Protein AF-A0A2D6K6H2-F1 (afdb_monomer)

Solvent-accessible surface area (backbone atoms only — not comparable to full-atom values): 12720 Å² total; per-residue (Å²): 98,48,77,58,46,75,44,99,92,14,29,32,25,36,18,79,89,65,81,74,57,56,71,61,49,50,53,50,48,44,52,53,60,64,59,24,41,44,36,43,28,34,45,65,61,30,45,21,69,22,64,64,61,50,44,61,74,67,29,55,41,63,46,80,83,36,70,69,49,44,53,49,52,53,49,44,51,56,40,35,75,74,56,41,74,72,32,51,61,57,46,48,54,54,43,46,71,70,26,48,79,37,75,64,14,50,54,55,48,55,59,56,58,31,72,73,48,43,62,71,38,37,34,53,37,46,69,56,41,49,57,73,42,58,89,26,51,32,32,37,56,27,63,43,52,54,75,56,40,43,42,53,19,60,74,58,70,37,78,39,52,48,42,59,42,88,57,43,22,62,52,38,40,53,52,45,72,75,40,80,85,60,58,31,35,31,38,37,22,61,50,80,60,45,45,36,28,54,50,41,39,45,76,68,77,36,48,70,48,32,40,33,36,28,96,63,93,63,89,54,60,87,89,36,48,28,32,29,30,43,39,29,51,29,52,41,50,54,58,72,79,105

Sequence (242 aa):
MNLLYELNGSWVAASNKIQGNPSDLVVDLVQRVKGVGPWLFDLDDNHARSPAKSIVRQAIGTDHLSPRYLSWAMRTLSELVRNGKAAESQAWEQYVDSFLQTERAKREIEFLVQPKVMNQALYTGVKDFCR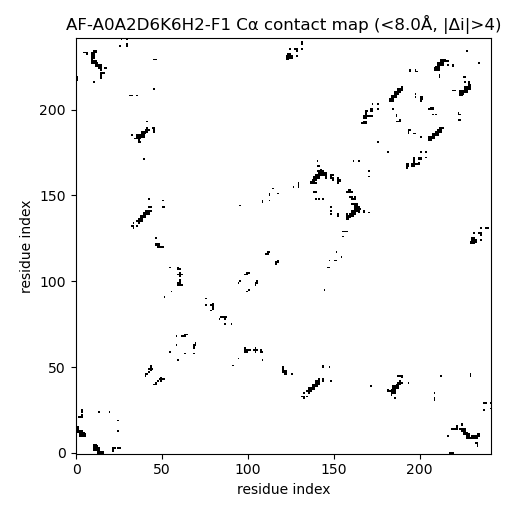EVRSSTKFYITRNIAQVANAYATYLGLDGAVAEVNDKGRQAELMVLGHPFVEHFGVSGDSDEDVAMVEEIQVMDQNVISLYSMAKPGDIHPTFDYGVSKDLTALVELLRNN

Structure (mmCIF, N/CA/C/O backbone):
data_AF-A0A2D6K6H2-F1
#
_entry.id   AF-A0A2D6K6H2-F1
#
loop_
_atom_site.group_PDB
_atom_site.id
_atom_site.type_symbol
_atom_site.label_atom_id
_atom_site.label_alt_id
_atom_site.label_comp_id
_atom_site.label_asym_id
_atom_site.label_entity_id
_atom_site.label_seq_id
_atom_site.pdbx_PDB_ins_code
_atom_site.Cartn_x
_atom_site.Cartn_y
_atom_site.Cartn_z
_atom_site.occupancy
_atom_site.B_iso_or_equiv
_atom_site.auth_seq_id
_atom_site.auth_comp_id
_atom_site.auth_asym_id
_atom_site.auth_atom_id
_atom_site.pdbx_PDB_model_num
ATOM 1 N N . MET A 1 1 ? 22.203 0.581 -6.005 1.00 81.56 1 MET A N 1
ATOM 2 C CA . MET A 1 1 ? 21.061 0.896 -6.886 1.00 81.56 1 MET A CA 1
ATOM 3 C C . MET A 1 1 ? 21.549 1.791 -8.009 1.00 81.56 1 MET A C 1
ATOM 5 O O . MET A 1 1 ? 22.520 2.514 -7.796 1.00 81.56 1 MET A O 1
ATOM 9 N N . ASN A 1 2 ? 20.858 1.800 -9.144 1.00 85.75 2 ASN A N 1
ATOM 10 C CA . ASN A 1 2 ? 21.088 2.766 -10.217 1.00 85.75 2 ASN A CA 1
ATOM 11 C C . ASN A 1 2 ? 19.950 3.791 -10.196 1.00 85.75 2 ASN A C 1
ATOM 13 O O . ASN A 1 2 ? 18.816 3.441 -10.513 1.00 85.75 2 ASN A O 1
ATOM 17 N N . LEU A 1 3 ? 20.229 5.033 -9.784 1.00 90.06 3 LEU A N 1
ATOM 18 C CA . LEU A 1 3 ? 19.237 6.111 -9.826 1.00 90.06 3 LEU A CA 1
ATOM 19 C C . LEU A 1 3 ? 18.870 6.389 -11.290 1.00 90.06 3 LEU A C 1
ATOM 21 O O . LEU A 1 3 ? 19.751 6.684 -12.096 1.00 90.06 3 LEU A O 1
ATOM 25 N N . LEU A 1 4 ? 17.588 6.260 -11.626 1.00 89.00 4 LEU A N 1
ATOM 26 C CA . LEU A 1 4 ? 17.091 6.410 -12.995 1.00 89.00 4 LEU A CA 1
ATOM 27 C C . LEU A 1 4 ? 16.588 7.827 -13.253 1.00 89.00 4 LEU A C 1
ATOM 29 O O . LEU A 1 4 ? 16.820 8.386 -14.322 1.00 89.00 4 LEU A O 1
ATOM 33 N N . TYR A 1 5 ? 15.887 8.400 -12.276 1.00 93.69 5 TYR A N 1
ATOM 34 C CA . TYR A 1 5 ? 15.259 9.706 -12.407 1.00 93.69 5 TYR A CA 1
ATOM 35 C C . TYR A 1 5 ? 15.050 10.350 -11.035 1.00 93.69 5 TYR A C 1
ATOM 37 O O . TYR A 1 5 ? 14.767 9.655 -10.057 1.00 93.69 5 TYR A O 1
ATOM 45 N N . GLU A 1 6 ? 15.164 11.675 -10.969 1.00 95.31 6 GLU A N 1
ATOM 46 C CA . GLU A 1 6 ? 14.893 12.475 -9.775 1.00 95.31 6 GLU A CA 1
ATOM 47 C C . GLU A 1 6 ? 14.228 13.796 -10.177 1.00 95.31 6 GLU A C 1
ATOM 49 O O . GLU A 1 6 ? 14.661 14.468 -11.114 1.00 95.31 6 GLU A O 1
ATOM 54 N N . LEU A 1 7 ? 13.172 14.171 -9.458 1.00 95.25 7 LEU A N 1
ATOM 55 C CA . LEU A 1 7 ? 12.407 15.391 -9.673 1.00 95.25 7 LEU A CA 1
ATOM 56 C C . LEU A 1 7 ? 11.898 15.925 -8.333 1.00 95.25 7 LEU A C 1
ATOM 58 O O . LEU A 1 7 ? 11.064 15.300 -7.683 1.00 95.25 7 LEU A O 1
ATOM 62 N N . ASN A 1 8 ? 12.369 17.107 -7.925 1.00 93.94 8 ASN A N 1
ATOM 63 C CA . ASN A 1 8 ? 11.913 17.806 -6.714 1.00 93.94 8 ASN A CA 1
ATOM 64 C C . ASN A 1 8 ? 11.938 16.941 -5.431 1.00 93.94 8 ASN A C 1
ATOM 66 O O . ASN A 1 8 ? 11.057 17.058 -4.582 1.00 93.94 8 ASN A O 1
ATOM 70 N N . GLY A 1 9 ? 12.939 16.065 -5.288 1.00 93.00 9 GLY A N 1
ATOM 71 C CA . GLY A 1 9 ? 13.080 15.149 -4.147 1.00 93.00 9 GLY A CA 1
ATOM 72 C C . GLY A 1 9 ? 12.273 13.846 -4.250 1.00 93.00 9 GLY A C 1
ATOM 73 O O . GLY A 1 9 ? 12.423 12.975 -3.392 1.00 93.00 9 GLY A O 1
ATOM 74 N N . SER A 1 10 ? 11.455 13.685 -5.293 1.00 97.56 10 SER A N 1
ATOM 75 C CA . SER A 1 10 ? 10.902 12.397 -5.720 1.00 97.56 10 SER A CA 1
ATOM 76 C C . SER A 1 10 ? 11.902 11.693 -6.641 1.00 97.56 10 SER A C 1
ATOM 78 O O . SER A 1 10 ? 12.605 12.358 -7.400 1.00 97.56 10 SER A O 1
ATOM 80 N N . TRP A 1 11 ? 11.998 10.367 -6.589 1.00 97.75 11 TRP A N 1
ATOM 81 C CA . TRP A 1 11 ? 12.996 9.604 -7.334 1.00 97.75 11 TRP A CA 1
ATOM 82 C C . TRP A 1 11 ? 12.533 8.188 -7.688 1.00 97.75 11 TRP A C 1
ATOM 84 O O . TRP A 1 11 ? 11.640 7.619 -7.056 1.00 97.75 11 TRP A O 1
ATOM 94 N N . VAL A 1 12 ? 13.190 7.617 -8.699 1.00 97.81 12 VAL A N 1
ATOM 95 C CA . VAL A 1 12 ? 13.052 6.222 -9.130 1.00 97.81 12 VAL A CA 1
ATOM 96 C C . VAL A 1 12 ? 14.442 5.630 -9.350 1.00 97.81 12 VAL A C 1
ATOM 98 O O . VAL A 1 12 ? 15.291 6.257 -9.985 1.00 97.81 12 VAL A O 1
ATOM 101 N N . ALA A 1 13 ? 14.688 4.425 -8.842 1.00 97.25 13 ALA A N 1
ATOM 102 C CA . ALA A 1 13 ? 15.958 3.721 -8.987 1.00 97.25 13 ALA A CA 1
ATOM 103 C C . ALA A 1 13 ? 15.740 2.243 -9.333 1.00 97.25 13 ALA A C 1
ATOM 105 O O . ALA A 1 13 ? 14.828 1.612 -8.811 1.00 97.25 13 ALA A O 1
ATOM 106 N N . ALA A 1 14 ? 16.605 1.672 -10.168 1.00 96.31 14 ALA A N 1
ATOM 107 C CA . ALA A 1 14 ? 16.658 0.233 -10.404 1.00 96.31 14 ALA A CA 1
ATOM 108 C C . ALA A 1 14 ? 17.488 -0.458 -9.314 1.00 96.31 14 ALA A C 1
ATOM 110 O O . ALA A 1 14 ? 18.525 0.061 -8.867 1.00 96.31 14 ALA A O 1
ATOM 111 N N . SER A 1 15 ? 17.055 -1.645 -8.893 1.00 95.06 15 SER A N 1
ATOM 112 C CA . SER A 1 15 ? 17.828 -2.490 -7.988 1.00 95.06 15 SER A CA 1
ATOM 113 C C . SER A 1 15 ? 19.060 -3.070 -8.688 1.00 95.06 15 SER A C 1
ATOM 115 O O . SER A 1 15 ? 19.173 -3.083 -9.912 1.00 95.06 15 SER A O 1
ATOM 117 N N . ASN A 1 16 ? 20.032 -3.541 -7.901 1.00 90.81 16 ASN A N 1
ATOM 118 C CA . ASN A 1 16 ? 21.324 -4.000 -8.431 1.00 90.81 16 ASN A CA 1
ATOM 119 C C . ASN A 1 16 ? 21.218 -5.268 -9.300 1.00 90.81 16 ASN A C 1
ATOM 121 O O . ASN A 1 16 ? 22.183 -5.607 -9.984 1.00 90.81 16 ASN A O 1
ATOM 125 N N . LYS A 1 17 ? 20.078 -5.974 -9.265 1.00 90.94 17 LYS A N 1
ATOM 126 C CA . LYS A 1 17 ? 19.836 -7.157 -10.103 1.00 90.94 17 LYS A CA 1
ATOM 127 C C . LYS A 1 17 ? 19.516 -6.789 -11.554 1.00 90.94 17 LYS A C 1
ATOM 129 O O . LYS A 1 17 ? 19.700 -7.620 -12.436 1.00 90.94 17 LYS A O 1
ATOM 134 N N . ILE A 1 18 ? 19.064 -5.557 -11.801 1.00 89.12 18 ILE A N 1
ATOM 135 C CA . ILE A 1 18 ? 18.745 -5.074 -13.141 1.00 89.12 18 ILE A CA 1
ATOM 136 C C . ILE A 1 18 ? 19.951 -4.298 -13.671 1.00 89.12 18 ILE A C 1
ATOM 138 O O . ILE A 1 18 ? 20.318 -3.238 -13.159 1.00 89.12 18 ILE A O 1
ATOM 142 N N . GLN A 1 19 ? 20.594 -4.861 -14.691 1.00 89.19 19 GLN A N 1
ATOM 143 C CA . GLN A 1 19 ? 21.751 -4.266 -15.350 1.00 89.19 19 GLN A CA 1
ATOM 144 C C . GLN A 1 19 ? 21.330 -3.631 -16.673 1.00 89.19 19 GLN A C 1
ATOM 146 O O . GLN A 1 19 ? 20.530 -4.191 -17.414 1.00 89.19 19 GLN A O 1
ATOM 151 N N . GLY A 1 20 ? 21.890 -2.468 -16.977 1.00 89.69 20 GLY A N 1
ATOM 152 C CA . GLY A 1 20 ? 21.591 -1.730 -18.197 1.00 89.69 20 GLY A CA 1
ATOM 153 C C . GLY A 1 20 ? 22.066 -0.291 -18.085 1.00 89.69 20 GLY A C 1
ATOM 154 O O . GLY A 1 20 ? 22.425 0.171 -16.998 1.00 89.69 20 GLY A O 1
ATOM 155 N N . ASN A 1 21 ? 22.087 0.425 -19.207 1.00 92.19 21 ASN A N 1
ATOM 156 C CA . ASN A 1 21 ? 22.265 1.871 -19.144 1.00 92.19 21 ASN A CA 1
ATOM 157 C C . ASN A 1 21 ? 20.958 2.529 -18.641 1.00 92.19 21 ASN A C 1
ATOM 159 O O . ASN A 1 21 ? 19.878 1.978 -18.856 1.00 92.19 21 ASN A O 1
ATOM 163 N N . PRO A 1 22 ? 21.018 3.695 -17.972 1.00 91.44 22 PRO A N 1
ATOM 164 C CA . PRO A 1 22 ? 19.831 4.306 -17.370 1.00 91.44 22 PRO A CA 1
ATOM 165 C C . PRO A 1 22 ? 18.679 4.579 -18.347 1.00 91.44 22 PRO A C 1
ATOM 167 O O . PRO A 1 22 ? 17.524 4.435 -17.964 1.00 91.44 22 PRO A O 1
ATOM 170 N N . SER A 1 23 ? 18.972 4.946 -19.598 1.00 91.19 23 SER A N 1
ATOM 171 C CA . SER A 1 23 ? 17.944 5.240 -20.603 1.00 91.19 23 SER A CA 1
ATOM 172 C C . SER A 1 23 ? 17.132 4.000 -20.972 1.00 91.19 23 SER A C 1
ATOM 174 O O . SER A 1 23 ? 15.905 4.059 -20.966 1.00 91.19 23 SER A O 1
ATOM 176 N N . ASP A 1 24 ? 17.797 2.870 -21.209 1.00 92.88 24 ASP A N 1
ATOM 177 C CA . ASP A 1 24 ? 17.129 1.602 -21.509 1.00 92.88 24 ASP A CA 1
ATOM 178 C C . ASP A 1 24 ? 16.309 1.116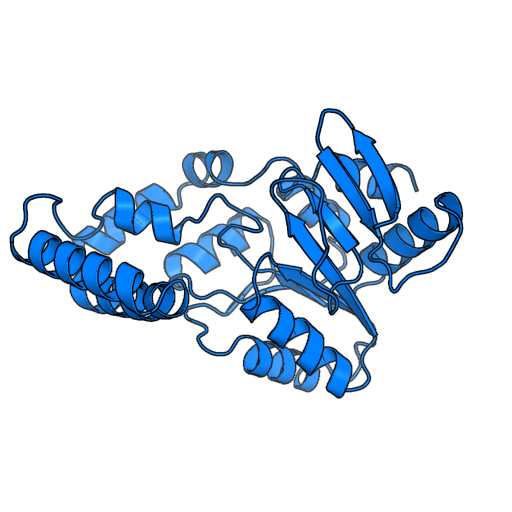 -20.308 1.00 92.88 24 ASP A C 1
ATOM 180 O O . ASP A 1 24 ? 15.192 0.634 -20.474 1.00 92.88 24 ASP A O 1
ATOM 184 N N . LEU A 1 25 ? 16.818 1.312 -19.087 1.00 94.00 25 LEU A N 1
ATOM 185 C CA . LEU A 1 25 ? 16.105 0.955 -17.857 1.00 94.00 25 LEU A CA 1
ATOM 186 C C . LEU A 1 25 ? 14.841 1.794 -17.634 1.00 94.00 25 LEU A C 1
ATOM 188 O O . LEU A 1 25 ? 13.863 1.283 -17.092 1.00 94.00 25 LEU A O 1
ATOM 192 N N . VAL A 1 26 ? 14.842 3.066 -18.043 1.00 95.62 26 VAL A N 1
ATOM 193 C CA . VAL A 1 26 ? 13.637 3.909 -18.014 1.00 95.62 26 VAL A CA 1
ATOM 194 C C . VAL A 1 26 ? 12.606 3.407 -19.022 1.00 95.62 26 VAL A C 1
ATOM 196 O O . VAL A 1 26 ? 11.430 3.299 -18.676 1.00 95.62 26 VAL A O 1
ATOM 199 N N . VAL A 1 27 ? 13.029 3.068 -20.244 1.00 95.12 27 VAL A N 1
ATOM 200 C CA . VAL A 1 27 ? 12.126 2.517 -21.268 1.00 95.12 27 VAL A CA 1
ATOM 201 C C . VAL A 1 27 ? 11.524 1.191 -20.801 1.00 95.12 27 VAL A C 1
ATOM 203 O O . VAL A 1 27 ? 10.306 1.027 -20.868 1.00 95.12 27 VAL A O 1
ATOM 206 N N . ASP A 1 28 ? 12.350 0.287 -20.269 1.00 94.38 28 ASP A N 1
ATOM 207 C CA . ASP A 1 28 ? 11.913 -0.995 -19.705 1.00 94.38 28 ASP A CA 1
ATOM 208 C C . ASP A 1 28 ? 10.905 -0.799 -18.564 1.00 94.38 28 ASP A C 1
ATOM 210 O O . ASP A 1 28 ? 9.808 -1.358 -18.603 1.00 94.38 28 ASP A O 1
ATOM 214 N N . LEU A 1 29 ? 11.217 0.073 -17.595 1.00 96.31 29 LEU A N 1
ATOM 215 C CA . LEU A 1 29 ? 10.314 0.411 -16.494 1.00 96.31 29 LEU A CA 1
ATOM 216 C C . LEU A 1 29 ? 8.945 0.866 -17.012 1.00 96.31 29 LEU A C 1
ATOM 218 O O . LEU A 1 29 ? 7.916 0.350 -16.576 1.00 96.31 29 LEU A O 1
ATOM 222 N N . VAL A 1 30 ? 8.917 1.838 -17.927 1.00 96.94 30 VAL A N 1
ATOM 223 C CA . VAL A 1 30 ? 7.662 2.407 -18.440 1.00 96.94 30 VAL A CA 1
ATOM 224 C C . VAL A 1 30 ? 6.848 1.348 -19.179 1.00 96.94 30 VAL A C 1
ATOM 226 O O . VAL A 1 30 ? 5.642 1.235 -18.944 1.00 96.94 30 VAL A O 1
ATOM 229 N N . GLN A 1 31 ? 7.492 0.554 -20.039 1.00 95.19 31 GLN A N 1
ATOM 230 C CA . GLN A 1 31 ? 6.828 -0.517 -20.781 1.00 95.19 31 GLN A CA 1
ATOM 231 C C . GLN A 1 31 ? 6.233 -1.559 -19.837 1.00 95.19 31 GLN A C 1
ATOM 233 O O . GLN A 1 31 ? 5.057 -1.901 -19.966 1.00 95.19 31 GLN A O 1
ATOM 238 N N . ARG A 1 32 ? 7.007 -2.015 -18.849 1.00 95.75 32 ARG A N 1
ATOM 239 C CA . ARG A 1 32 ? 6.560 -3.019 -17.883 1.00 95.75 32 ARG A CA 1
ATOM 240 C C . ARG A 1 32 ? 5.434 -2.496 -17.000 1.00 95.75 32 ARG A C 1
ATOM 242 O O . ARG A 1 32 ? 4.447 -3.201 -16.847 1.00 95.75 32 ARG A O 1
ATOM 249 N N . VAL A 1 33 ? 5.513 -1.259 -16.493 1.00 96.94 33 VAL A N 1
ATOM 250 C CA . VAL A 1 33 ? 4.440 -0.650 -15.678 1.00 96.94 33 VAL A CA 1
ATOM 251 C C . VAL A 1 33 ? 3.131 -0.534 -16.465 1.00 96.94 33 VAL A C 1
ATOM 253 O O . VAL A 1 33 ? 2.071 -0.865 -15.935 1.00 96.94 33 VAL A O 1
ATOM 256 N N . LYS A 1 34 ? 3.189 -0.084 -17.726 1.00 95.06 34 LYS A N 1
ATOM 257 C CA . LYS A 1 34 ? 2.002 0.055 -18.590 1.00 95.06 34 LYS A CA 1
ATOM 258 C C . LYS A 1 34 ? 1.456 -1.291 -19.078 1.00 95.06 34 LYS A C 1
ATOM 260 O O . LYS A 1 34 ? 0.265 -1.385 -19.363 1.00 95.06 34 LYS A O 1
ATOM 265 N N . GLY A 1 35 ? 2.316 -2.303 -19.185 1.00 94.56 35 GLY A N 1
ATOM 266 C CA . GLY A 1 35 ? 1.978 -3.657 -19.626 1.00 94.56 35 GLY A CA 1
ATOM 267 C C . GLY A 1 35 ? 1.395 -4.562 -18.538 1.00 94.56 35 GLY A C 1
ATOM 268 O O . GLY A 1 35 ? 0.989 -5.681 -18.845 1.00 94.56 35 GLY A O 1
ATOM 269 N N . VAL A 1 36 ? 1.332 -4.107 -17.283 1.00 96.31 36 VAL A N 1
ATOM 270 C CA . VAL A 1 36 ? 0.730 -4.877 -16.185 1.00 96.31 36 VAL A CA 1
ATOM 271 C C . VAL A 1 36 ? -0.764 -5.096 -16.419 1.00 96.31 36 VAL A C 1
ATOM 273 O O . VAL A 1 36 ? -1.515 -4.141 -16.629 1.00 96.31 36 VAL A O 1
ATOM 276 N N . GLY A 1 37 ? -1.218 -6.343 -16.275 1.00 94.56 37 GLY A N 1
ATOM 277 C CA . GLY A 1 37 ? -2.638 -6.665 -16.183 1.00 94.56 37 GLY A CA 1
ATOM 278 C C . GLY A 1 37 ? -3.186 -6.335 -14.784 1.00 94.56 37 GLY A C 1
ATOM 279 O O . GLY A 1 37 ? -3.899 -5.346 -14.654 1.00 94.56 37 GLY A O 1
ATOM 280 N N . PRO A 1 38 ? -2.873 -7.109 -13.730 1.00 96.88 38 PRO A N 1
ATOM 281 C CA . PRO A 1 38 ? -3.259 -6.809 -12.352 1.00 96.88 38 PRO A CA 1
ATOM 282 C C . PRO A 1 38 ? -2.147 -6.137 -11.540 1.00 96.88 38 PRO A C 1
ATOM 284 O O . PRO A 1 38 ? -1.018 -6.623 -11.496 1.00 96.88 38 PRO A O 1
ATOM 287 N N . TRP A 1 39 ? -2.493 -5.073 -10.818 1.00 98.25 39 TRP A N 1
ATOM 288 C CA . TRP A 1 39 ? -1.678 -4.474 -9.766 1.00 98.25 39 TRP A CA 1
ATOM 289 C C . TRP A 1 39 ? -2.180 -4.867 -8.376 1.00 98.25 39 TRP A C 1
ATOM 291 O O . TRP A 1 39 ? -3.363 -4.705 -8.065 1.00 98.25 39 TRP A O 1
ATOM 301 N N . LEU A 1 40 ? -1.254 -5.302 -7.525 1.00 98.44 40 LEU A N 1
ATOM 302 C CA . LEU A 1 40 ? -1.457 -5.563 -6.106 1.00 98.44 40 LEU A CA 1
ATOM 303 C C . LEU A 1 40 ? -0.717 -4.491 -5.301 1.00 98.44 40 LEU A C 1
ATOM 305 O O . LEU A 1 40 ? 0.507 -4.366 -5.371 1.00 98.44 40 LEU A O 1
ATOM 309 N N . PHE A 1 41 ? -1.473 -3.697 -4.555 1.00 98.69 41 PHE A N 1
ATOM 310 C CA . PHE A 1 41 ? -0.953 -2.596 -3.758 1.00 98.69 41 PHE A CA 1
ATOM 311 C C . PHE A 1 41 ? -1.063 -2.908 -2.274 1.00 98.69 41 PHE A C 1
ATOM 313 O O . PHE A 1 41 ? -2.109 -3.358 -1.806 1.00 98.69 41 PHE A O 1
ATOM 320 N N . ASP A 1 42 ? -0.038 -2.566 -1.505 1.00 98.19 42 ASP A N 1
ATOM 321 C CA . ASP A 1 42 ? -0.248 -2.254 -0.097 1.00 98.19 42 ASP A CA 1
ATOM 322 C C . ASP A 1 42 ? -0.805 -0.827 0.089 1.00 98.19 42 ASP A C 1
ATOM 324 O O . ASP A 1 42 ? -0.609 0.054 -0.755 1.00 98.19 42 ASP A O 1
ATOM 328 N N . LEU A 1 43 ? -1.516 -0.599 1.196 1.00 98.19 43 LEU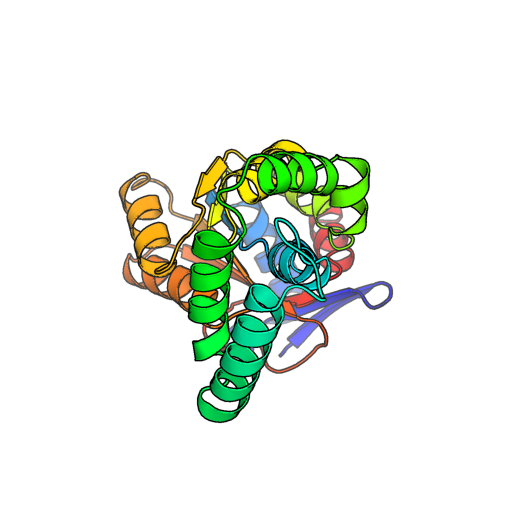 A N 1
ATOM 329 C CA . LEU A 1 43 ? -2.061 0.704 1.571 1.00 98.19 43 LEU A CA 1
ATOM 330 C C . LEU A 1 43 ? -1.177 1.466 2.572 1.00 98.19 43 LEU A C 1
ATOM 332 O O . LEU A 1 43 ? -0.931 2.663 2.384 1.00 98.19 43 LEU A O 1
ATOM 336 N N . ASP A 1 44 ? -0.794 0.817 3.669 1.00 97.06 44 ASP A N 1
ATOM 337 C CA . ASP A 1 44 ? -0.234 1.460 4.853 1.00 97.06 44 ASP A CA 1
ATOM 338 C C . ASP A 1 44 ? 1.262 1.692 4.672 1.00 97.06 44 ASP A C 1
ATOM 340 O O . ASP A 1 44 ? 2.023 0.764 4.505 1.00 97.06 44 ASP A O 1
ATOM 344 N N . ASP A 1 45 ? 1.698 2.948 4.741 1.00 96.12 45 ASP A N 1
ATOM 345 C CA . ASP A 1 45 ? 3.087 3.345 4.487 1.00 96.12 45 ASP A CA 1
ATOM 346 C C . ASP A 1 45 ? 3.547 3.176 3.018 1.00 96.12 45 ASP A C 1
ATOM 348 O O . ASP A 1 45 ? 4.555 3.786 2.651 1.00 96.12 45 ASP A O 1
ATOM 352 N N . ASN A 1 46 ? 2.740 2.564 2.143 1.00 97.75 46 ASN A N 1
ATOM 353 C CA . ASN A 1 46 ? 2.918 2.584 0.688 1.00 97.75 46 ASN A CA 1
ATOM 354 C C . ASN A 1 46 ? 2.134 3.706 -0.033 1.00 97.75 46 ASN A C 1
ATOM 356 O O . ASN A 1 46 ? 2.723 4.699 -0.459 1.00 97.75 46 ASN A O 1
ATOM 360 N N . HIS A 1 47 ? 0.804 3.588 -0.171 1.00 98.44 47 HIS A N 1
ATOM 361 C CA . HIS A 1 47 ? -0.045 4.598 -0.833 1.00 98.44 47 HIS A CA 1
ATOM 362 C C . HIS A 1 47 ? -0.465 5.742 0.102 1.00 98.44 47 HIS A C 1
ATOM 364 O O . HIS A 1 47 ? -0.698 6.872 -0.3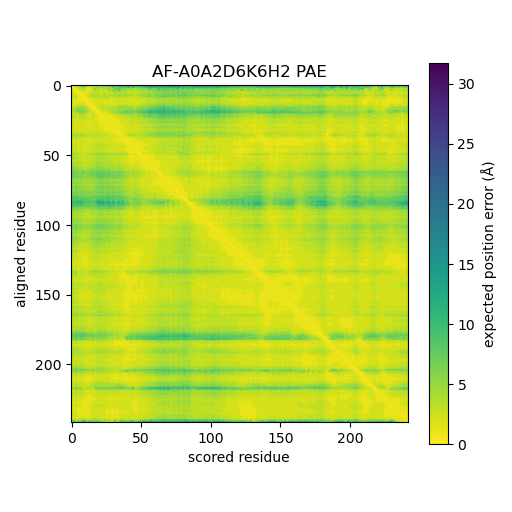40 1.00 98.44 47 HIS A O 1
ATOM 370 N N . ALA A 1 48 ? -0.562 5.476 1.403 1.00 98.19 48 ALA A N 1
ATOM 371 C CA . ALA A 1 48 ? -0.962 6.451 2.409 1.00 98.19 48 ALA A CA 1
ATOM 372 C C . ALA A 1 48 ? -0.029 6.420 3.623 1.00 98.19 48 ALA A C 1
ATOM 374 O O . ALA A 1 48 ? 0.590 5.407 3.926 1.00 98.19 48 ALA A O 1
ATOM 375 N N . ARG A 1 49 ? 0.035 7.530 4.367 1.00 96.88 49 ARG A N 1
ATOM 376 C CA . ARG A 1 49 ? 0.771 7.663 5.640 1.00 96.88 49 ARG A CA 1
ATOM 377 C C . ARG A 1 49 ? 0.087 6.868 6.761 1.00 96.88 49 ARG A C 1
ATOM 379 O O . ARG A 1 49 ? -0.527 7.459 7.647 1.00 96.88 49 ARG A O 1
ATOM 386 N N . SER A 1 50 ? 0.159 5.546 6.652 1.00 95.19 5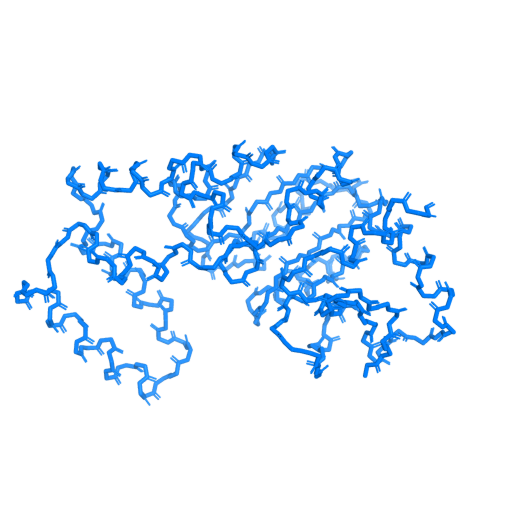0 SER A N 1
ATOM 387 C CA . SER A 1 50 ? -0.475 4.508 7.469 1.00 95.19 50 SER A CA 1
ATOM 388 C C . SER A 1 50 ? -1.791 4.910 8.165 1.00 95.19 50 SER A C 1
ATOM 390 O O . SER A 1 50 ? -1.796 5.348 9.328 1.00 95.19 50 SER A O 1
ATOM 392 N N . PRO A 1 51 ? -2.942 4.739 7.487 1.00 96.69 51 PRO A N 1
ATOM 393 C CA . PRO A 1 51 ? -4.252 4.890 8.111 1.00 96.69 51 PRO A CA 1
ATOM 394 C C . PRO A 1 51 ? -4.437 4.037 9.379 1.00 96.69 51 PRO A C 1
ATOM 396 O O . PRO A 1 51 ? -5.045 4.523 10.333 1.00 96.69 51 PRO A O 1
ATOM 399 N N . ALA A 1 52 ? -3.872 2.824 9.450 1.00 96.31 52 ALA A N 1
ATOM 400 C CA . ALA A 1 52 ? -3.960 1.972 10.643 1.00 96.31 52 ALA A CA 1
ATOM 401 C C . ALA A 1 52 ? -3.274 2.620 11.862 1.00 96.31 52 ALA A C 1
ATOM 403 O O . ALA A 1 52 ? -3.868 2.749 12.937 1.00 96.31 52 ALA A O 1
ATOM 404 N N . LYS A 1 53 ? -2.052 3.146 11.686 1.00 95.38 53 LYS A N 1
ATOM 405 C CA . LYS A 1 53 ? -1.338 3.882 12.746 1.00 95.38 53 LYS A CA 1
ATOM 406 C C . LYS A 1 53 ? -2.081 5.155 13.153 1.00 95.38 53 LYS A C 1
ATOM 408 O O . LYS A 1 53 ? -2.035 5.543 14.321 1.00 95.38 53 LYS A O 1
ATOM 413 N N . SER A 1 54 ? -2.779 5.802 12.218 1.00 96.31 54 SER A N 1
ATOM 414 C CA . SER A 1 54 ? -3.618 6.972 12.506 1.00 96.31 54 SER A CA 1
ATOM 415 C C . SER A 1 54 ? -4.809 6.632 13.410 1.00 96.31 54 SER A C 1
ATOM 417 O O . SER A 1 54 ? -5.069 7.367 14.363 1.00 96.31 54 SER A O 1
ATOM 419 N N . ILE A 1 55 ? -5.480 5.499 13.168 1.00 97.25 55 ILE A N 1
ATOM 420 C CA . ILE A 1 55 ? -6.586 4.990 13.998 1.00 97.25 55 ILE A CA 1
ATOM 421 C C . ILE A 1 55 ? -6.120 4.773 15.441 1.00 97.25 55 ILE A C 1
ATOM 423 O O . ILE A 1 55 ? -6.723 5.291 16.381 1.00 97.25 55 ILE A O 1
ATOM 427 N N . VAL A 1 56 ? -4.996 4.076 15.622 1.00 96.38 56 VAL A N 1
ATOM 428 C CA . VAL A 1 56 ? -4.425 3.844 16.955 1.00 96.38 56 VAL A CA 1
ATOM 429 C C . VAL A 1 56 ? -4.042 5.165 17.625 1.00 96.38 56 VAL A C 1
ATOM 431 O O . VAL A 1 56 ? -4.393 5.404 18.780 1.00 96.38 56 VAL A O 1
ATOM 434 N N . ARG A 1 57 ? -3.353 6.059 16.900 1.00 95.12 57 ARG A N 1
ATOM 435 C CA . ARG A 1 57 ? -2.879 7.346 17.434 1.00 95.12 57 ARG A CA 1
ATOM 436 C C . ARG A 1 57 ? -4.012 8.256 17.896 1.00 95.12 57 ARG A C 1
ATOM 438 O O . ARG A 1 57 ? -3.786 9.048 18.799 1.00 95.12 57 ARG A O 1
ATOM 445 N N . GLN A 1 58 ? -5.185 8.169 17.281 1.00 96.44 58 GLN A N 1
ATOM 446 C CA . GLN A 1 58 ? -6.360 8.958 17.656 1.00 96.44 58 GLN A CA 1
ATOM 447 C C . GLN A 1 58 ? -7.243 8.259 18.700 1.00 96.44 58 GLN A C 1
ATOM 449 O O . GLN A 1 58 ? -8.294 8.789 19.050 1.00 96.44 58 GLN A O 1
ATOM 454 N N . ALA A 1 59 ? -6.834 7.080 19.190 1.00 96.50 59 ALA A N 1
ATOM 455 C CA . ALA A 1 59 ? -7.603 6.258 20.121 1.00 96.50 59 ALA A CA 1
ATOM 456 C C . ALA A 1 59 ? -9.048 5.994 19.649 1.00 96.50 59 ALA A C 1
ATOM 458 O O . ALA A 1 59 ? -9.987 6.028 20.446 1.00 96.50 59 ALA A O 1
ATOM 459 N N . ILE A 1 60 ? -9.226 5.719 18.355 1.00 97.50 60 ILE A N 1
ATOM 460 C CA . ILE A 1 60 ? -10.542 5.435 17.777 1.00 97.50 60 ILE A CA 1
ATOM 461 C C . ILE A 1 60 ? -11.203 4.237 18.473 1.00 97.50 60 ILE A C 1
ATOM 463 O O . ILE A 1 60 ? -10.579 3.211 18.735 1.00 97.50 60 ILE A O 1
ATOM 467 N N . GLY A 1 61 ? -12.489 4.369 18.789 1.00 96.62 61 GLY A N 1
ATOM 468 C CA . GLY A 1 61 ? -13.268 3.379 19.528 1.00 96.62 61 GLY A CA 1
ATOM 469 C C . GLY A 1 61 ? -13.023 3.377 21.036 1.00 96.62 61 GLY A C 1
ATOM 470 O O . GLY A 1 61 ? -13.643 2.597 21.761 1.00 96.62 61 GLY A O 1
ATOM 471 N N . THR A 1 62 ? -12.143 4.245 21.537 1.00 96.81 62 THR A N 1
ATOM 472 C CA . THR A 1 62 ? -11.756 4.294 22.947 1.00 96.81 62 THR A CA 1
ATOM 473 C C . THR A 1 62 ? -11.379 5.718 23.380 1.00 96.81 62 THR A C 1
ATOM 475 O O . THR A 1 62 ? -11.853 6.704 22.818 1.00 96.81 62 THR A O 1
ATOM 478 N N . ASP A 1 63 ? -10.625 5.846 24.466 1.00 95.25 63 ASP A N 1
ATOM 479 C CA . ASP A 1 63 ? -10.051 7.099 24.947 1.00 95.25 63 ASP A CA 1
ATOM 480 C C . ASP A 1 63 ? -8.614 6.846 25.414 1.00 95.25 63 ASP A C 1
ATOM 482 O O . ASP A 1 63 ? -8.330 5.796 26.008 1.00 95.25 63 ASP A O 1
ATOM 486 N N . HIS A 1 64 ? -7.722 7.809 25.170 1.00 95.31 64 HIS A N 1
ATOM 487 C CA . HIS A 1 64 ? -6.317 7.746 25.573 1.00 95.31 64 HIS A CA 1
ATOM 488 C C . HIS A 1 64 ? -6.120 7.513 27.072 1.00 95.31 64 HIS A C 1
ATOM 490 O O . HIS A 1 64 ? -5.130 6.901 27.467 1.00 95.31 64 HIS A O 1
ATOM 496 N N . LEU A 1 65 ? -7.051 7.984 27.902 1.00 96.44 65 LEU A N 1
ATOM 497 C CA . LEU A 1 65 ? -7.008 7.859 29.355 1.00 96.44 65 LEU A CA 1
ATOM 498 C C . LEU A 1 65 ? -7.825 6.672 29.873 1.00 96.44 65 LEU A C 1
ATOM 500 O O . LEU A 1 65 ? -7.876 6.439 31.082 1.00 96.44 65 LEU A O 1
ATOM 504 N N . SER A 1 66 ? -8.464 5.897 28.991 1.00 96.94 66 SER A N 1
ATOM 505 C CA . SER A 1 66 ? -9.208 4.720 29.430 1.00 96.94 66 SER A CA 1
ATOM 506 C C . SER A 1 66 ? -8.246 3.664 30.004 1.00 96.94 66 SER A C 1
ATOM 508 O O . SER A 1 66 ? -7.229 3.347 29.377 1.00 96.94 66 SER A O 1
ATOM 510 N N . PRO A 1 67 ? -8.558 3.044 31.162 1.00 96.75 67 PRO A N 1
ATOM 511 C CA . PRO A 1 67 ? -7.690 2.025 31.758 1.00 96.75 67 PRO A CA 1
ATOM 512 C C . PRO A 1 67 ? -7.390 0.860 30.809 1.00 96.75 67 PRO A C 1
ATOM 514 O O . PRO A 1 67 ? -6.281 0.327 30.796 1.00 96.75 67 PRO A O 1
ATOM 517 N N . ARG A 1 68 ? -8.367 0.489 29.971 1.00 96.25 68 ARG A N 1
ATOM 518 C CA . ARG A 1 68 ? -8.222 -0.578 28.977 1.00 96.25 68 ARG A CA 1
ATOM 519 C C . ARG A 1 68 ? -7.241 -0.201 27.864 1.00 96.25 68 ARG A C 1
ATOM 521 O O . ARG A 1 68 ? -6.397 -1.025 27.525 1.00 96.25 68 ARG A O 1
ATOM 528 N N . TYR A 1 69 ? -7.322 1.017 27.321 1.00 96.94 69 TYR A N 1
ATOM 529 C CA . TYR A 1 69 ? -6.369 1.486 26.310 1.00 96.94 69 TYR A CA 1
ATOM 530 C C . TYR A 1 69 ? -4.966 1.634 26.895 1.00 96.94 69 TYR A C 1
ATOM 532 O O . TYR A 1 69 ? -4.013 1.173 26.282 1.00 96.94 69 TYR A O 1
ATOM 540 N N . LEU A 1 70 ? -4.831 2.199 28.099 1.00 97.06 70 LEU A N 1
ATOM 541 C CA . LEU A 1 70 ? -3.536 2.336 28.771 1.00 97.06 70 LEU A CA 1
ATOM 542 C C . LEU A 1 70 ? -2.884 0.973 29.036 1.00 97.06 70 LEU A C 1
ATOM 544 O O . LEU A 1 70 ? -1.697 0.793 28.771 1.00 97.06 70 LEU A O 1
ATOM 548 N N . SER A 1 71 ? -3.662 -0.005 29.509 1.00 96.94 71 SER A N 1
ATOM 549 C CA . SER A 1 71 ? -3.179 -1.374 29.711 1.00 96.94 71 SER A CA 1
ATOM 550 C C . SER A 1 71 ? -2.733 -2.021 28.397 1.00 96.94 71 SER A C 1
ATOM 552 O O . SER A 1 71 ? -1.647 -2.602 28.349 1.00 96.94 71 SER A O 1
ATOM 554 N N . TRP A 1 72 ? -3.525 -1.877 27.329 1.00 97.12 72 TRP A N 1
ATOM 555 C CA . TRP A 1 72 ? -3.153 -2.346 25.994 1.00 97.12 72 TRP A CA 1
ATOM 556 C C . TRP A 1 72 ? -1.874 -1.659 25.496 1.00 97.12 72 TRP A C 1
ATOM 558 O O . TRP A 1 72 ? -0.927 -2.345 25.135 1.00 97.12 72 TRP A O 1
ATOM 568 N N . ALA A 1 73 ? -1.790 -0.330 25.568 1.00 95.81 73 ALA A N 1
ATOM 569 C CA . ALA A 1 73 ? -0.650 0.444 25.084 1.00 95.81 73 ALA A CA 1
ATOM 570 C C . ALA A 1 73 ? 0.654 0.078 25.810 1.00 95.81 73 ALA A C 1
ATOM 572 O O . ALA A 1 73 ? 1.693 -0.069 25.170 1.00 95.81 73 ALA A O 1
ATOM 573 N N . MET A 1 74 ? 0.605 -0.127 27.131 1.00 95.56 74 MET A N 1
ATOM 574 C CA . MET A 1 74 ? 1.766 -0.572 27.909 1.00 95.56 74 MET A CA 1
ATOM 575 C C . MET A 1 74 ? 2.204 -1.994 27.541 1.00 95.56 74 MET A C 1
ATOM 577 O O . MET A 1 74 ? 3.405 -2.256 27.450 1.00 95.56 74 MET A O 1
ATOM 581 N N . ARG A 1 75 ? 1.253 -2.909 27.301 1.00 95.00 75 ARG A N 1
ATOM 582 C CA . ARG A 1 75 ? 1.559 -4.265 26.821 1.00 95.00 75 ARG A CA 1
ATOM 583 C C . ARG A 1 75 ? 2.198 -4.218 25.434 1.00 95.00 75 ARG A C 1
ATOM 585 O O . ARG A 1 75 ? 3.282 -4.767 25.268 1.00 95.00 75 ARG A O 1
ATOM 592 N N . THR A 1 76 ? 1.588 -3.496 24.496 1.00 94.19 76 THR A N 1
ATOM 593 C CA . THR A 1 76 ? 2.103 -3.301 23.135 1.00 94.19 76 THR A CA 1
ATOM 594 C C . THR A 1 76 ? 3.504 -2.700 23.153 1.00 94.19 76 THR A C 1
ATOM 596 O O . THR A 1 76 ? 4.390 -3.192 22.465 1.00 94.19 76 THR A O 1
ATOM 599 N N . LEU A 1 77 ? 3.759 -1.689 23.992 1.00 93.38 77 LEU A N 1
ATOM 600 C CA . LEU A 1 77 ? 5.097 -1.117 24.152 1.00 93.38 77 LEU A CA 1
ATOM 601 C C . LEU A 1 77 ? 6.109 -2.169 24.629 1.00 93.38 77 LEU A C 1
ATOM 603 O O . LEU A 1 77 ? 7.201 -2.270 24.075 1.00 93.38 77 LEU A O 1
ATOM 607 N N . SER A 1 78 ? 5.749 -2.972 25.635 1.00 94.00 78 SER A N 1
ATOM 608 C CA . SER A 1 78 ? 6.615 -4.051 26.118 1.00 94.00 78 SER A CA 1
ATOM 609 C C . SER A 1 78 ? 6.875 -5.118 25.051 1.00 94.00 78 SER A C 1
ATOM 611 O O . SER A 1 78 ? 7.971 -5.676 25.020 1.00 94.00 78 SER A O 1
ATOM 613 N N . GLU A 1 79 ? 5.887 -5.444 24.220 1.00 93.12 79 GLU A N 1
ATOM 614 C CA . GLU A 1 79 ? 6.014 -6.428 23.140 1.00 93.12 79 GLU A CA 1
ATOM 615 C C . GLU A 1 79 ? 6.867 -5.889 21.989 1.00 93.12 79 GLU A C 1
ATOM 617 O O . GLU A 1 79 ? 7.769 -6.590 21.538 1.00 93.12 79 GLU A O 1
ATOM 622 N N . LEU A 1 80 ? 6.682 -4.628 21.589 1.00 90.75 80 LEU A N 1
ATOM 623 C CA . LEU A 1 80 ? 7.500 -3.968 20.565 1.00 90.75 80 LEU A CA 1
ATOM 624 C C . LEU A 1 80 ? 8.977 -3.896 20.964 1.00 90.75 80 LEU A C 1
ATOM 626 O O . LEU A 1 80 ? 9.850 -4.143 20.137 1.00 90.75 80 LEU A O 1
ATOM 630 N N . VAL A 1 81 ? 9.277 -3.619 22.238 1.00 91.94 81 VAL A N 1
ATOM 631 C CA . VAL A 1 81 ? 10.663 -3.613 22.741 1.00 91.94 81 VAL A CA 1
ATOM 632 C C . VAL A 1 81 ? 11.300 -5.007 22.680 1.00 91.94 81 VAL A C 1
ATOM 634 O O . VAL A 1 81 ? 12.505 -5.115 22.467 1.00 91.94 81 VAL A O 1
ATOM 637 N N . ARG A 1 82 ? 10.516 -6.077 22.869 1.00 92.06 82 ARG A N 1
ATOM 638 C CA . ARG A 1 82 ? 11.022 -7.462 22.891 1.00 92.06 82 ARG A CA 1
ATOM 639 C C . ARG A 1 82 ? 11.121 -8.091 21.505 1.00 92.06 82 ARG A C 1
ATOM 641 O O . ARG A 1 82 ? 12.101 -8.768 21.223 1.00 92.06 82 ARG A O 1
ATOM 648 N N . ASN A 1 83 ? 10.106 -7.877 20.674 1.00 89.12 83 ASN A N 1
ATOM 649 C CA . ASN A 1 83 ? 9.880 -8.630 19.441 1.00 89.12 83 ASN A CA 1
ATOM 650 C C . ASN A 1 83 ? 9.965 -7.752 18.179 1.00 89.12 83 ASN A C 1
ATOM 652 O O . ASN A 1 83 ? 9.845 -8.264 17.066 1.00 89.12 83 ASN A O 1
ATOM 656 N N . GLY A 1 84 ? 10.167 -6.437 18.322 1.00 86.44 84 GLY A N 1
ATOM 657 C CA . 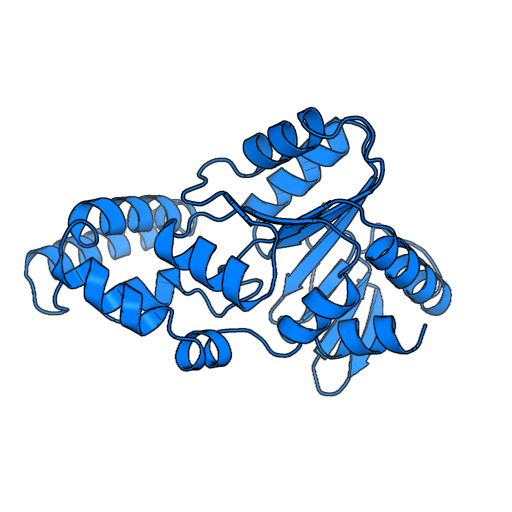GLY A 1 84 ? 10.286 -5.510 17.198 1.00 86.44 84 GLY A CA 1
ATOM 658 C C . GLY A 1 84 ? 9.038 -5.487 16.312 1.00 86.44 84 GLY A C 1
ATOM 659 O O . GLY A 1 84 ? 7.912 -5.539 16.808 1.00 86.44 84 GLY A O 1
ATOM 660 N N . LYS A 1 85 ? 9.245 -5.432 14.989 1.00 77.50 85 LYS A N 1
ATOM 661 C CA . LYS A 1 85 ? 8.170 -5.328 13.985 1.00 77.50 85 LYS A CA 1
ATOM 662 C C . LYS A 1 85 ? 7.148 -6.469 14.049 1.00 77.50 85 LYS A C 1
ATOM 664 O O . LYS A 1 85 ? 5.979 -6.230 13.781 1.00 77.50 85 LYS A O 1
ATOM 669 N N . ALA A 1 86 ? 7.548 -7.675 14.462 1.00 78.69 86 ALA A N 1
ATOM 670 C CA . ALA A 1 86 ? 6.631 -8.814 14.559 1.00 78.69 86 ALA A CA 1
ATOM 671 C C . ALA A 1 86 ? 5.481 -8.579 15.562 1.00 78.69 86 ALA A C 1
ATOM 673 O O . ALA A 1 86 ? 4.416 -9.175 15.428 1.00 78.69 86 ALA A O 1
ATOM 674 N N . ALA A 1 87 ? 5.666 -7.690 16.548 1.00 87.94 87 ALA A N 1
ATOM 675 C CA . ALA A 1 87 ? 4.608 -7.318 17.485 1.00 87.94 87 ALA A CA 1
ATOM 676 C C . ALA A 1 87 ? 3.593 -6.312 16.907 1.00 87.94 87 ALA A C 1
ATOM 678 O O . ALA A 1 87 ? 2.506 -6.187 17.465 1.00 87.94 87 ALA A O 1
ATOM 679 N N . GLU A 1 88 ? 3.899 -5.600 15.812 1.00 87.56 88 GLU A N 1
ATOM 680 C CA . GLU A 1 88 ? 2.984 -4.593 15.246 1.00 87.56 88 GLU A CA 1
ATOM 681 C C . GLU A 1 88 ? 1.688 -5.232 14.739 1.00 87.56 88 GLU A C 1
ATOM 683 O O . GLU A 1 88 ? 0.600 -4.753 15.063 1.00 87.56 88 GLU A O 1
ATOM 688 N N . SER A 1 89 ? 1.793 -6.348 14.014 1.00 86.25 89 SER A N 1
ATOM 689 C CA . SER A 1 89 ? 0.638 -7.053 13.446 1.00 86.25 89 SER A CA 1
ATOM 690 C C . SER A 1 89 ? -0.282 -7.591 14.536 1.00 86.25 89 SER A C 1
ATOM 692 O O . SER A 1 89 ? -1.483 -7.330 14.523 1.00 86.25 89 SER A O 1
ATOM 694 N N . GLN A 1 90 ? 0.292 -8.248 15.547 1.00 90.38 90 GLN A N 1
ATOM 695 C CA . GLN A 1 90 ? -0.477 -8.762 16.677 1.00 90.38 90 GLN A CA 1
ATOM 696 C C . GLN A 1 90 ? -1.123 -7.626 17.488 1.00 90.38 90 GLN A C 1
ATOM 698 O O . GLN A 1 90 ? -2.269 -7.738 17.927 1.00 90.38 90 GLN A O 1
ATOM 703 N N . ALA A 1 91 ? -0.412 -6.514 17.691 1.00 93.88 91 ALA A N 1
ATOM 704 C CA . ALA A 1 91 ? -0.957 -5.360 18.395 1.00 93.88 91 ALA A CA 1
ATOM 705 C C . ALA A 1 91 ? -2.130 -4.727 17.636 1.00 93.88 91 ALA A C 1
ATOM 707 O O . ALA A 1 91 ? -3.100 -4.303 18.271 1.00 93.88 91 ALA A O 1
ATOM 708 N N . TRP A 1 92 ? -2.055 -4.680 16.302 1.00 94.56 92 TRP A N 1
ATOM 709 C CA . TRP A 1 92 ? -3.139 -4.204 15.450 1.00 94.56 92 TRP A CA 1
ATOM 710 C C . TRP A 1 92 ? -4.377 -5.097 15.548 1.00 94.56 92 TRP A C 1
ATOM 712 O O . TRP A 1 92 ? -5.451 -4.582 15.852 1.00 94.56 92 TRP A O 1
ATOM 722 N N . GLU A 1 93 ? -4.235 -6.417 15.405 1.00 93.31 93 GLU A N 1
ATOM 723 C CA . GLU A 1 93 ? -5.345 -7.372 15.575 1.00 93.31 93 GLU A CA 1
ATOM 724 C C . GLU A 1 93 ? -6.029 -7.199 16.940 1.00 93.31 93 GLU A C 1
ATOM 726 O O . GLU A 1 93 ? -7.240 -6.993 17.032 1.00 93.31 93 GLU A O 1
ATOM 731 N N . GLN A 1 94 ? -5.236 -7.152 18.016 1.00 95.25 94 GLN A N 1
ATOM 732 C CA . GLN A 1 94 ? -5.759 -6.922 19.363 1.00 95.25 94 GLN A CA 1
ATOM 733 C C . GLN A 1 94 ? -6.503 -5.587 19.485 1.00 95.25 94 GLN A C 1
ATOM 735 O O . GLN A 1 94 ? -7.462 -5.492 20.258 1.00 95.25 94 GLN A O 1
ATOM 740 N N . TYR A 1 95 ? -6.047 -4.547 18.778 1.00 97.44 95 TYR A N 1
ATOM 741 C CA . TYR A 1 95 ? -6.690 -3.239 18.774 1.00 97.44 95 TYR A CA 1
ATOM 742 C C . TYR A 1 95 ? -8.053 -3.289 18.081 1.00 97.44 95 TYR A C 1
ATOM 744 O O . TYR A 1 95 ? -9.041 -2.797 18.635 1.00 97.44 95 TYR A O 1
ATOM 752 N N . VAL A 1 96 ? -8.109 -3.924 16.906 1.00 96.62 96 VAL A N 1
ATOM 753 C CA . VAL A 1 96 ?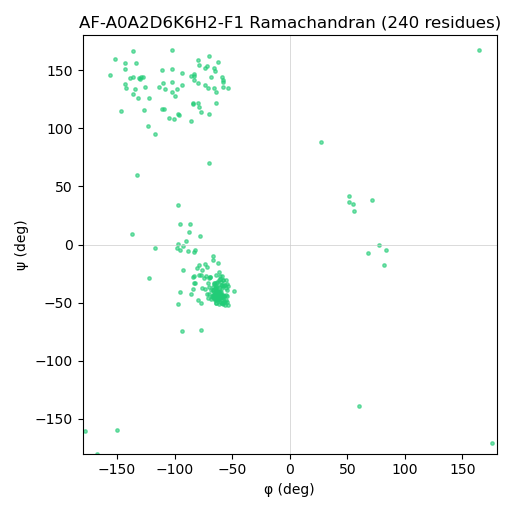 -9.338 -4.132 16.132 1.00 96.62 96 VAL A CA 1
ATOM 754 C C . VAL A 1 96 ? -10.379 -4.855 16.984 1.00 96.62 96 VAL A C 1
ATOM 756 O O . VAL A 1 96 ? -11.483 -4.339 17.180 1.00 96.62 96 VAL A O 1
ATOM 759 N N . ASP A 1 97 ? -10.005 -5.986 17.579 1.00 96.00 97 ASP A N 1
ATOM 760 C CA . ASP A 1 97 ? -10.897 -6.796 18.414 1.00 96.00 97 ASP A CA 1
ATOM 761 C C . ASP A 1 97 ? -11.344 -6.059 19.677 1.00 96.00 97 ASP A C 1
ATOM 763 O O . ASP A 1 97 ? -12.476 -6.200 20.148 1.00 96.00 97 ASP A O 1
ATOM 767 N N . SER A 1 98 ? -10.451 -5.254 20.256 1.00 96.00 98 SER A N 1
ATOM 768 C CA . SER A 1 98 ? -10.714 -4.634 21.547 1.00 96.00 98 SER A CA 1
ATOM 769 C C . SER A 1 98 ? -11.519 -3.346 21.466 1.00 96.00 98 SER A C 1
ATOM 771 O O . SER A 1 98 ? -12.344 -3.091 22.351 1.00 96.00 98 SER A O 1
ATOM 773 N N . PHE A 1 99 ? -11.258 -2.518 20.458 1.00 97.69 99 PHE A N 1
ATOM 774 C CA . PHE A 1 99 ? -11.718 -1.131 20.439 1.00 97.69 99 PHE A CA 1
ATOM 775 C C . PHE A 1 99 ? -12.577 -0.810 19.216 1.00 97.69 99 PHE A C 1
ATOM 777 O O . PHE A 1 99 ? -13.492 0.008 19.323 1.00 97.69 99 PHE A O 1
ATOM 784 N N . LEU A 1 100 ? -12.365 -1.490 18.084 1.00 97.38 100 LEU A N 1
ATOM 785 C CA . LEU A 1 100 ? -13.042 -1.142 16.830 1.00 97.38 100 LEU A CA 1
ATOM 786 C C . LEU A 1 100 ? -14.398 -1.831 16.622 1.00 97.38 100 LEU A C 1
ATOM 788 O O . LEU A 1 100 ? -15.143 -1.455 15.724 1.00 97.38 100 LEU A O 1
ATOM 792 N N . GLN A 1 101 ? -14.785 -2.755 17.505 1.00 95.12 101 GLN A N 1
ATOM 793 C CA . GLN A 1 101 ? -16.068 -3.473 17.435 1.00 95.12 101 GLN A CA 1
ATOM 794 C C . GLN A 1 101 ? -17.284 -2.657 17.924 1.00 95.12 101 GLN A C 1
ATOM 796 O O . GLN A 1 101 ? -18.382 -3.191 18.076 1.00 95.12 101 GLN A O 1
ATOM 801 N N . THR A 1 102 ? -17.116 -1.363 18.210 1.00 95.38 102 THR A N 1
ATOM 802 C CA . THR A 1 102 ? -18.173 -0.512 18.779 1.00 95.38 102 THR A CA 1
ATOM 803 C C . THR A 1 102 ? -18.820 0.390 17.726 1.00 95.38 102 THR A C 1
ATOM 805 O O . THR A 1 102 ? -18.171 0.838 16.785 1.00 95.38 102 THR A O 1
ATOM 808 N N . GLU A 1 103 ? -20.096 0.747 17.912 1.00 96.06 103 GLU A N 1
ATOM 809 C CA . GLU A 1 103 ? -20.779 1.728 17.044 1.00 96.06 103 GLU A CA 1
ATOM 810 C C . GLU A 1 103 ? -20.106 3.105 17.061 1.00 96.06 103 GLU A C 1
ATOM 812 O O . GLU A 1 103 ? -20.121 3.832 16.069 1.00 96.06 103 GLU A O 1
ATOM 817 N N . ARG A 1 104 ? -19.475 3.459 18.186 1.00 96.25 104 ARG A N 1
ATOM 818 C CA . ARG A 1 104 ? -18.649 4.661 18.284 1.00 96.25 104 ARG A CA 1
ATOM 819 C C . ARG A 1 104 ? -17.470 4.590 17.312 1.00 96.25 104 ARG A C 1
ATOM 821 O O . ARG A 1 104 ? -17.296 5.521 16.532 1.00 96.25 104 ARG A O 1
ATOM 828 N N . ALA A 1 105 ? -16.714 3.490 17.338 1.00 97.12 105 ALA A N 1
ATOM 829 C CA . ALA A 1 105 ? -15.569 3.297 16.457 1.00 97.12 105 ALA A CA 1
ATOM 830 C C . ALA A 1 105 ? -15.971 3.364 14.983 1.00 97.12 105 ALA A C 1
ATOM 832 O O . ALA A 1 105 ? -15.330 4.071 14.216 1.00 97.12 105 ALA A O 1
ATOM 833 N N . LYS A 1 106 ? -17.071 2.701 14.596 1.00 96.19 106 LYS A N 1
ATOM 834 C CA . LYS A 1 106 ? -17.579 2.729 13.214 1.00 96.19 106 LYS A CA 1
ATOM 835 C C . LYS A 1 106 ? -17.819 4.156 12.719 1.00 96.19 106 LYS A C 1
ATOM 837 O O . LYS A 1 106 ? -17.332 4.513 11.650 1.00 96.19 106 LYS A O 1
ATOM 842 N N . ARG A 1 107 ? -18.497 4.989 13.521 1.00 96.50 107 ARG A N 1
ATOM 843 C CA . ARG A 1 107 ? -18.741 6.406 13.191 1.00 96.50 107 ARG A CA 1
ATOM 844 C C . ARG A 1 107 ? -17.447 7.202 13.101 1.00 96.50 107 ARG A C 1
ATOM 846 O O . ARG A 1 107 ? -17.269 7.992 12.186 1.00 96.50 107 ARG A O 1
ATOM 853 N N . GLU A 1 108 ? -16.537 7.009 14.048 1.00 97.31 108 GLU A N 1
ATOM 854 C CA . GLU A 1 108 ? -15.236 7.680 14.035 1.00 97.31 108 GLU A CA 1
ATOM 855 C C . GLU A 1 108 ? -14.403 7.289 12.795 1.00 97.31 108 GLU A C 1
ATOM 857 O O . GLU A 1 108 ? -13.811 8.160 12.156 1.00 97.31 108 GLU A O 1
ATOM 862 N N . ILE A 1 109 ? -14.426 6.014 12.386 1.00 97.69 109 ILE A N 1
ATOM 863 C CA . ILE A 1 109 ? -13.789 5.535 11.150 1.00 97.69 109 ILE A CA 1
ATOM 864 C C . ILE A 1 109 ? -14.426 6.189 9.919 1.00 97.69 109 ILE A C 1
ATOM 866 O O . ILE A 1 109 ? -13.691 6.621 9.034 1.00 97.69 109 ILE A O 1
ATOM 870 N N . GLU A 1 110 ? -15.757 6.333 9.865 1.00 96.25 110 GLU A N 1
ATOM 871 C CA . GLU A 1 110 ? -16.449 7.029 8.764 1.00 96.25 110 GLU A CA 1
ATOM 872 C C . GLU A 1 110 ? -15.924 8.457 8.556 1.00 96.25 110 GLU A C 1
ATOM 874 O O . GLU A 1 110 ? -15.778 8.897 7.415 1.00 96.25 110 GLU A O 1
ATOM 879 N N . PHE A 1 111 ? -15.580 9.175 9.632 1.00 95.25 111 PHE A N 1
ATOM 880 C CA . PHE A 1 111 ? -14.942 10.491 9.528 1.00 95.25 111 PHE A CA 1
ATOM 881 C C . PHE A 1 111 ? -13.517 10.413 8.962 1.00 95.25 111 PHE A C 1
ATOM 883 O O . PHE A 1 111 ? -13.132 11.262 8.154 1.00 95.25 111 PHE A O 1
ATOM 890 N N . LEU A 1 112 ? -12.738 9.397 9.345 1.00 94.94 112 LEU A N 1
ATOM 891 C CA . LEU A 1 112 ? -11.360 9.217 8.870 1.00 94.94 112 LEU A CA 1
ATOM 892 C C . LEU A 1 112 ? -11.272 8.842 7.391 1.00 94.94 112 LEU A C 1
ATOM 894 O O . LEU A 1 112 ? -10.290 9.179 6.728 1.00 94.94 112 LEU A O 1
ATOM 898 N N . VAL A 1 113 ? -12.299 8.183 6.863 1.00 96.88 113 VAL A N 1
ATOM 899 C CA . VAL A 1 113 ? -12.366 7.784 5.452 1.00 96.88 113 VAL A CA 1
ATOM 900 C C . VAL A 1 113 ? -13.127 8.787 4.584 1.00 96.88 113 VAL A C 1
ATOM 902 O O . VAL A 1 113 ? -13.527 8.481 3.463 1.00 96.88 113 VAL A O 1
ATOM 905 N N . GLN A 1 114 ? -13.322 10.020 5.058 1.00 97.62 114 GLN A N 1
ATOM 906 C CA . GLN A 1 114 ? -13.866 11.077 4.211 1.00 97.62 114 GLN A CA 1
ATOM 907 C C . GLN A 1 114 ? -12.863 11.476 3.117 1.00 97.62 114 GLN A C 1
ATOM 909 O O . GLN A 1 114 ? -11.664 11.583 3.394 1.00 97.62 114 GLN A O 1
ATOM 914 N N . PRO A 1 115 ? -13.327 11.820 1.896 1.00 97.69 115 PRO A N 1
ATOM 915 C CA . PRO A 1 115 ? -12.465 12.201 0.774 1.00 97.69 115 PRO A CA 1
ATOM 916 C C . PRO A 1 115 ? -11.385 13.235 1.108 1.00 97.69 115 PRO A C 1
ATOM 918 O O . PRO A 1 115 ? -10.249 13.122 0.651 1.00 97.69 115 PRO A O 1
ATOM 921 N N . LYS A 1 116 ? -11.722 14.245 1.921 1.00 97.44 116 LYS A N 1
ATOM 922 C CA . LYS A 1 116 ? -10.780 15.291 2.340 1.00 97.44 116 LYS A CA 1
ATOM 923 C C . LYS A 1 116 ? -9.649 14.729 3.206 1.00 97.44 116 LYS A C 1
ATOM 925 O O . LYS A 1 116 ? -8.498 15.094 2.987 1.00 97.44 116 LYS A O 1
ATOM 930 N N . VAL A 1 117 ? -9.975 13.857 4.161 1.00 97.00 117 VAL A N 1
ATOM 931 C CA . VAL A 1 117 ? -9.006 13.250 5.086 1.00 97.00 117 VAL A CA 1
ATOM 932 C C . VAL A 1 117 ? -8.127 12.252 4.338 1.00 97.00 117 VAL A C 1
ATOM 934 O O . VAL A 1 117 ? -6.904 12.343 4.418 1.00 97.00 117 VAL A O 1
ATOM 937 N N . MET A 1 118 ? -8.726 11.384 3.515 1.00 97.81 118 MET A N 1
ATOM 938 C CA . MET A 1 118 ? -7.975 10.440 2.680 1.00 97.81 118 MET A CA 1
ATOM 939 C C . MET A 1 118 ? -6.997 11.164 1.751 1.00 97.81 118 MET A C 1
ATOM 941 O O . MET A 1 118 ? -5.831 10.793 1.682 1.00 97.81 118 MET A O 1
ATOM 945 N N . ASN A 1 119 ? -7.413 12.261 1.106 1.00 97.62 119 ASN A N 1
ATOM 946 C CA . ASN A 1 119 ? -6.514 13.052 0.260 1.00 97.62 119 ASN A CA 1
ATOM 947 C C . ASN A 1 119 ? -5.283 13.588 1.002 1.00 97.62 119 ASN A C 1
ATOM 949 O O . ASN A 1 119 ? -4.221 13.707 0.406 1.00 97.62 119 ASN A O 1
ATOM 953 N N . GLN A 1 120 ? -5.432 13.961 2.274 1.00 97.06 120 GLN A N 1
ATOM 954 C CA . GLN A 1 120 ? -4.331 14.474 3.095 1.00 97.06 120 GLN A CA 1
ATOM 955 C C . GLN A 1 120 ? -3.395 13.360 3.584 1.00 97.06 120 GLN A C 1
ATOM 957 O O . GLN A 1 120 ? -2.225 13.621 3.880 1.00 97.06 120 GLN A O 1
ATOM 962 N N . ALA A 1 121 ? -3.919 12.139 3.698 1.00 97.25 121 ALA A N 1
ATOM 963 C CA . ALA A 1 121 ? -3.175 10.965 4.124 1.00 97.25 121 ALA A CA 1
ATOM 964 C C . ALA A 1 121 ? -2.399 10.301 2.978 1.00 97.25 121 ALA A C 1
ATOM 966 O O . ALA A 1 121 ? -1.318 9.768 3.226 1.00 97.25 121 ALA A O 1
ATOM 967 N N . LEU A 1 122 ? -2.922 10.342 1.748 1.00 98.38 122 LEU A N 1
ATOM 968 C CA . LEU A 1 122 ? -2.238 9.827 0.561 1.00 98.38 122 LEU A CA 1
ATOM 969 C C . LEU A 1 122 ? -0.899 10.529 0.337 1.00 98.38 122 LEU A C 1
ATOM 971 O O . LEU A 1 122 ? -0.768 11.740 0.548 1.00 98.38 122 LEU A O 1
ATOM 975 N N . TYR A 1 123 ? 0.088 9.776 -0.138 1.00 98.38 123 TYR A N 1
ATOM 976 C CA . TYR A 1 123 ? 1.303 10.394 -0.642 1.00 98.38 123 TYR A CA 1
ATOM 977 C C . TYR A 1 123 ? 1.061 11.095 -1.986 1.00 98.38 123 TYR A C 1
ATOM 979 O O . TYR A 1 123 ? 0.154 10.755 -2.754 1.00 98.38 123 TYR A O 1
ATOM 987 N N . THR A 1 124 ? 1.877 12.112 -2.262 1.00 98.31 124 THR A N 1
ATOM 988 C CA . THR A 1 124 ? 1.847 12.859 -3.524 1.00 98.31 124 THR A CA 1
ATOM 989 C C . THR A 1 124 ? 2.072 11.913 -4.707 1.00 98.31 124 THR A C 1
ATOM 991 O O . THR A 1 124 ? 2.845 10.964 -4.614 1.00 98.31 124 THR A O 1
ATOM 994 N N . GLY A 1 125 ? 1.371 12.141 -5.819 1.00 98.19 125 GLY A N 1
ATOM 995 C CA . GLY A 1 125 ? 1.504 11.341 -7.040 1.00 98.19 125 GLY A CA 1
ATOM 996 C C . GLY A 1 125 ? 0.715 10.025 -7.056 1.00 98.19 125 GLY A C 1
ATOM 997 O O . GLY A 1 125 ? 0.425 9.535 -8.139 1.00 98.19 125 GLY A O 1
ATOM 998 N N . VAL A 1 126 ? 0.259 9.486 -5.916 1.00 98.56 126 VAL A N 1
ATOM 999 C CA . VAL A 1 126 ? -0.470 8.193 -5.860 1.00 98.56 126 VAL A CA 1
ATOM 1000 C C . VAL A 1 126 ? -1.728 8.176 -6.727 1.00 98.56 126 VAL A C 1
ATOM 1002 O O . VAL A 1 126 ? -1.961 7.234 -7.483 1.00 98.56 126 VAL A O 1
ATOM 1005 N N . LYS A 1 127 ? -2.530 9.244 -6.670 1.00 98.31 127 LYS A N 1
ATOM 1006 C CA . LYS A 1 127 ? -3.733 9.378 -7.508 1.00 98.31 127 LYS A CA 1
ATOM 1007 C C . LYS A 1 127 ? -3.420 9.394 -8.993 1.00 98.31 127 LYS A C 1
ATOM 1009 O O . LYS A 1 127 ? -4.158 8.816 -9.786 1.00 98.31 127 LYS A O 1
ATOM 1014 N N . ASP A 1 128 ? -2.371 10.117 -9.358 1.00 98.56 128 ASP A N 1
ATOM 1015 C CA . ASP A 1 128 ? -1.959 10.233 -10.745 1.00 98.56 128 ASP A CA 1
ATOM 1016 C C . ASP A 1 128 ? -1.394 8.904 -11.234 1.00 98.56 128 ASP A C 1
ATOM 1018 O O . ASP A 1 128 ? -1.804 8.441 -12.288 1.00 98.56 128 ASP A O 1
ATOM 1022 N N . PHE A 1 129 ? -0.584 8.224 -10.424 1.00 98.56 129 PHE A N 1
ATOM 1023 C CA . PHE A 1 129 ? -0.080 6.893 -10.733 1.00 98.56 129 PHE A CA 1
ATOM 1024 C C . PHE A 1 129 ? -1.213 5.884 -10.974 1.00 98.56 129 PHE A C 1
ATOM 1026 O O . PHE A 1 129 ? -1.237 5.244 -12.022 1.00 98.56 129 PHE A O 1
ATOM 1033 N N . CYS A 1 130 ? -2.217 5.825 -10.088 1.00 98.25 130 CYS A N 1
ATOM 1034 C CA . CYS A 1 130 ? -3.399 4.970 -10.281 1.00 98.25 130 CYS A CA 1
ATOM 1035 C C . CYS A 1 130 ? -4.150 5.282 -11.592 1.00 98.25 130 CYS A C 1
ATOM 1037 O O . CYS A 1 130 ? -4.744 4.388 -12.195 1.00 98.25 130 CYS A O 1
ATOM 1039 N N . ARG A 1 131 ? -4.120 6.544 -12.047 1.00 97.75 131 ARG A N 1
ATOM 1040 C CA . ARG A 1 131 ? -4.703 6.971 -13.328 1.00 97.75 131 ARG A CA 1
ATOM 1041 C C . ARG A 1 131 ? -3.836 6.572 -14.525 1.00 97.75 131 ARG A C 1
ATOM 1043 O O . ARG A 1 131 ? -4.400 6.223 -15.562 1.00 97.75 131 ARG A O 1
ATOM 1050 N N . GLU A 1 132 ? -2.511 6.623 -14.403 1.00 97.69 132 GLU A N 1
ATOM 1051 C CA . GLU A 1 132 ? -1.596 6.200 -15.472 1.00 97.69 132 GLU A CA 1
ATOM 1052 C C . GLU A 1 132 ? -1.698 4.686 -15.734 1.00 97.69 132 GLU A C 1
ATOM 1054 O O . GLU A 1 132 ? -1.647 4.263 -16.885 1.00 97.69 132 GLU A O 1
ATOM 1059 N N . VAL A 1 133 ? -1.968 3.874 -14.702 1.00 96.69 133 VAL A N 1
ATOM 1060 C CA . VAL A 1 133 ? -2.198 2.415 -14.818 1.00 96.69 133 VAL A CA 1
ATOM 1061 C C . VAL A 1 133 ? -3.690 2.045 -14.878 1.00 96.69 133 VAL A C 1
ATOM 1063 O O . VAL A 1 133 ? -4.140 1.016 -14.374 1.00 96.69 133 VAL A O 1
ATOM 1066 N N . ARG A 1 134 ? -4.517 2.901 -15.496 1.00 93.62 134 ARG A N 1
ATOM 1067 C CA . ARG A 1 134 ? -5.982 2.706 -15.556 1.00 93.62 134 ARG A CA 1
ATOM 1068 C C . ARG A 1 134 ? -6.436 1.462 -16.323 1.00 93.62 134 ARG A C 1
ATOM 1070 O O . ARG A 1 134 ? -7.537 0.994 -16.063 1.00 93.62 134 ARG A O 1
ATOM 1077 N N . SER A 1 135 ? -5.642 0.977 -17.280 1.00 93.50 135 SER A N 1
ATOM 1078 C CA . SER A 1 135 ? -5.946 -0.235 -18.057 1.00 93.50 135 SER A CA 1
ATOM 1079 C C . SER A 1 135 ? -5.798 -1.509 -17.234 1.00 93.50 135 SER A C 1
ATOM 1081 O O . SER A 1 135 ? -6.346 -2.538 -17.615 1.00 93.50 135 SER A O 1
ATOM 1083 N N . SER A 1 136 ? -5.068 -1.433 -16.125 1.00 96.06 136 SER A N 1
ATOM 1084 C CA . SER A 1 136 ? -4.840 -2.552 -15.229 1.00 96.06 136 SER A CA 1
ATOM 1085 C C . SER A 1 136 ? -5.994 -2.721 -14.244 1.00 96.06 136 SER A C 1
ATOM 1087 O O . SER A 1 136 ? -6.560 -1.732 -13.765 1.00 96.06 136 SER A O 1
ATOM 1089 N N . THR A 1 137 ? -6.290 -3.961 -13.867 1.00 96.88 137 THR A N 1
ATOM 1090 C CA . THR A 1 137 ? -7.103 -4.245 -12.678 1.00 96.88 137 THR A CA 1
ATOM 1091 C C . THR A 1 137 ? -6.257 -3.967 -11.439 1.00 96.88 137 THR A C 1
ATOM 1093 O O . THR A 1 137 ? -5.076 -4.288 -11.417 1.00 96.88 137 THR A O 1
ATOM 1096 N N . LYS A 1 138 ? -6.803 -3.327 -10.410 1.00 98.06 138 LYS A N 1
ATOM 1097 C CA . LYS A 1 138 ? -6.035 -2.853 -9.256 1.00 98.06 138 LYS A CA 1
ATOM 1098 C C . LYS A 1 138 ? -6.713 -3.272 -7.961 1.00 98.06 138 LYS A C 1
ATOM 1100 O O . LYS A 1 138 ? -7.871 -2.925 -7.733 1.00 98.06 138 LYS A O 1
ATOM 1105 N N . PHE A 1 139 ? -5.969 -3.931 -7.085 1.00 98.38 139 PHE A N 1
ATOM 1106 C CA . PHE A 1 139 ? -6.453 -4.351 -5.776 1.00 98.38 139 PHE A CA 1
ATOM 1107 C C . PHE A 1 139 ? -5.526 -3.878 -4.670 1.00 98.38 139 PHE A C 1
ATOM 1109 O O . PHE A 1 139 ? -4.307 -3.883 -4.823 1.00 98.38 139 PHE A O 1
ATOM 1116 N N . TYR A 1 140 ? -6.110 -3.527 -3.529 1.00 98.69 140 TYR A N 1
ATOM 1117 C CA . TYR A 1 140 ? -5.350 -3.545 -2.287 1.00 98.69 140 TYR A CA 1
ATOM 1118 C C . TYR A 1 140 ? -5.239 -4.971 -1.747 1.00 98.69 140 TYR A C 1
ATOM 1120 O O . TYR A 1 140 ? -6.230 -5.698 -1.741 1.00 98.69 140 TYR A O 1
ATOM 1128 N N . ILE A 1 141 ? -4.065 -5.335 -1.237 1.00 98.38 141 ILE A N 1
ATOM 1129 C CA . ILE A 1 141 ? -3.848 -6.482 -0.350 1.00 98.38 141 ILE A CA 1
ATOM 1130 C C . ILE A 1 141 ? -3.201 -5.933 0.923 1.00 98.38 141 ILE A C 1
ATOM 1132 O O . ILE A 1 141 ? -2.019 -5.585 0.947 1.00 98.38 141 ILE A O 1
ATOM 1136 N N . THR A 1 142 ? -3.995 -5.792 1.984 1.00 97.88 142 THR A N 1
ATOM 1137 C CA . THR A 1 142 ? -3.604 -5.033 3.180 1.00 97.88 142 THR A CA 1
ATOM 1138 C C . THR A 1 142 ? -4.119 -5.669 4.469 1.00 97.88 142 THR A C 1
ATOM 1140 O O . THR A 1 142 ? -5.127 -6.371 4.477 1.00 97.88 142 THR A O 1
ATOM 1143 N N . ARG A 1 143 ? -3.446 -5.379 5.587 1.00 95.56 143 ARG A N 1
ATOM 1144 C CA . ARG A 1 143 ? -3.901 -5.723 6.946 1.00 95.56 143 ARG A CA 1
ATOM 1145 C C . ARG A 1 143 ? -4.883 -4.733 7.542 1.00 95.56 143 ARG A C 1
ATOM 1147 O O . ARG A 1 143 ? -5.397 -4.956 8.638 1.00 95.56 143 ARG A O 1
ATOM 1154 N N . ASN A 1 144 ? -5.123 -3.620 6.861 1.00 97.06 144 ASN A N 1
ATOM 1155 C CA . ASN A 1 144 ? -6.094 -2.655 7.332 1.00 97.06 144 ASN A CA 1
ATOM 1156 C C . ASN A 1 144 ? -7.496 -3.276 7.388 1.00 97.06 144 ASN A C 1
ATOM 1158 O O . ASN A 1 144 ? -7.781 -4.236 6.673 1.00 97.06 144 ASN A O 1
ATOM 1162 N N . ILE A 1 145 ? -8.374 -2.707 8.211 1.00 97.69 145 ILE A N 1
ATOM 1163 C CA . ILE A 1 145 ? -9.767 -3.151 8.300 1.00 97.69 145 ILE A CA 1
ATOM 1164 C C . ILE A 1 145 ? -10.500 -2.904 6.981 1.00 97.69 145 ILE A C 1
ATOM 1166 O O . ILE A 1 145 ? -10.237 -1.918 6.276 1.00 97.69 145 ILE A O 1
ATOM 1170 N N . ALA A 1 146 ? -11.480 -3.755 6.679 1.00 97.69 146 ALA A N 1
ATOM 1171 C CA . ALA A 1 146 ? -12.215 -3.699 5.414 1.00 97.69 146 ALA A CA 1
ATOM 1172 C C . ALA A 1 146 ? -12.828 -2.319 5.131 1.00 97.69 146 ALA A C 1
ATOM 1174 O O . ALA A 1 146 ? -12.781 -1.835 4.001 1.00 97.69 146 ALA A O 1
ATOM 1175 N N . GLN A 1 147 ? -13.361 -1.650 6.157 1.00 97.75 147 GLN A N 1
ATOM 1176 C CA . GLN A 1 147 ? -13.979 -0.330 6.012 1.00 97.75 147 GLN A CA 1
ATOM 1177 C C . GLN A 1 147 ? -12.998 0.723 5.468 1.00 97.75 147 GLN A C 1
ATOM 1179 O O . GLN A 1 147 ? -13.366 1.527 4.614 1.00 97.75 147 GLN A O 1
ATOM 1184 N N . VAL A 1 148 ? -11.745 0.704 5.929 1.00 98.38 148 VAL A N 1
ATOM 1185 C CA . VAL A 1 148 ? -10.711 1.652 5.496 1.00 98.38 148 VAL A CA 1
ATOM 1186 C C . VAL A 1 148 ? -10.191 1.273 4.118 1.00 98.38 148 VAL A C 1
ATOM 1188 O O . VAL A 1 148 ? -10.187 2.112 3.218 1.00 98.38 148 VAL A O 1
ATOM 1191 N N . ALA A 1 149 ? -9.808 0.010 3.928 1.00 98.50 149 ALA A N 1
ATOM 1192 C CA . ALA A 1 149 ? -9.248 -0.464 2.666 1.00 98.50 149 ALA A CA 1
ATOM 1193 C C . ALA A 1 149 ? -10.212 -0.233 1.487 1.00 98.50 149 ALA A C 1
ATOM 1195 O O . ALA A 1 149 ? -9.820 0.329 0.463 1.00 98.50 149 ALA A O 1
ATOM 1196 N N . ASN A 1 150 ? -11.496 -0.566 1.661 1.00 98.62 150 ASN A N 1
ATOM 1197 C CA . ASN A 1 150 ? -12.520 -0.374 0.631 1.00 98.62 150 ASN A CA 1
ATOM 1198 C C . ASN A 1 150 ? -12.799 1.104 0.337 1.00 98.62 150 ASN A C 1
ATOM 1200 O O . ASN A 1 150 ? -13.028 1.471 -0.819 1.00 98.62 150 ASN A O 1
ATOM 1204 N N . ALA A 1 151 ? -12.761 1.971 1.353 1.00 98.50 151 ALA A N 1
ATOM 1205 C CA . ALA A 1 151 ? -12.951 3.401 1.145 1.00 98.50 151 ALA A CA 1
ATOM 1206 C C . ALA A 1 151 ? -11.805 4.009 0.321 1.00 98.50 151 ALA A C 1
ATOM 1208 O O . ALA A 1 151 ? -12.064 4.748 -0.631 1.00 98.50 151 ALA A O 1
ATOM 1209 N N . TYR A 1 152 ? -10.552 3.642 0.617 1.00 98.69 152 TYR A N 1
ATOM 1210 C CA . TYR A 1 152 ? -9.396 4.059 -0.183 1.00 98.69 152 TYR A CA 1
ATOM 1211 C C . TYR A 1 152 ? -9.425 3.468 -1.596 1.00 98.69 152 TYR A C 1
ATOM 1213 O O . TYR A 1 152 ? -9.117 4.188 -2.547 1.00 98.69 152 TYR A O 1
ATOM 1221 N N . ALA A 1 153 ? -9.817 2.197 -1.750 1.00 98.62 153 ALA A N 1
ATOM 1222 C CA . ALA A 1 153 ? -9.961 1.563 -3.061 1.00 98.62 153 ALA A CA 1
ATOM 1223 C C . ALA A 1 153 ? -10.962 2.338 -3.929 1.00 98.62 153 ALA A C 1
ATOM 1225 O O . ALA A 1 153 ? -10.627 2.791 -5.023 1.00 98.62 153 ALA A O 1
ATOM 1226 N N . THR A 1 154 ? -12.152 2.597 -3.382 1.00 98.56 154 THR A N 1
ATOM 1227 C CA . THR A 1 154 ? -13.206 3.375 -4.048 1.00 98.56 154 THR A CA 1
ATOM 1228 C C . THR A 1 154 ? -12.719 4.778 -4.403 1.00 98.56 154 THR A C 1
ATOM 1230 O O . THR A 1 154 ? -12.925 5.255 -5.516 1.00 98.56 154 THR A O 1
ATOM 1233 N N . TYR A 1 155 ? -12.041 5.448 -3.469 1.00 98.50 155 TYR A N 1
ATOM 1234 C CA . TYR A 1 155 ? -11.578 6.821 -3.651 1.00 98.50 155 TYR A CA 1
ATOM 1235 C C . TYR A 1 155 ? -10.556 6.990 -4.779 1.00 98.50 155 TYR A C 1
ATOM 1237 O O . TYR A 1 155 ? -10.515 8.035 -5.432 1.00 98.50 155 TYR A O 1
ATOM 1245 N N . LEU A 1 156 ? -9.720 5.977 -4.990 1.00 98.31 156 LEU A N 1
ATOM 1246 C CA . LEU A 1 156 ? -8.672 5.970 -6.006 1.00 98.31 156 LEU A CA 1
ATOM 1247 C C . LEU A 1 156 ? -9.099 5.296 -7.317 1.00 98.31 156 LEU A C 1
ATOM 1249 O O . LEU A 1 156 ? -8.334 5.327 -8.278 1.00 98.31 156 LEU A O 1
ATOM 1253 N N . GLY A 1 157 ? -10.300 4.713 -7.374 1.00 97.94 157 GLY A N 1
ATOM 1254 C CA . GLY A 1 157 ? -10.775 3.971 -8.543 1.00 97.94 157 GLY A CA 1
ATOM 1255 C C . GLY A 1 157 ? -10.060 2.630 -8.735 1.00 97.94 157 GLY A C 1
ATOM 1256 O O . GLY A 1 157 ? -9.736 2.266 -9.865 1.00 97.94 157 GLY A O 1
ATOM 1257 N N . LEU A 1 158 ? -9.764 1.931 -7.638 1.00 98.50 158 LEU A N 1
ATOM 1258 C CA . LEU A 1 158 ? -9.348 0.529 -7.661 1.00 98.50 158 LEU A CA 1
ATOM 1259 C C . LEU A 1 158 ? -10.571 -0.382 -7.824 1.00 98.50 158 LEU A C 1
ATOM 1261 O O . LEU A 1 158 ? -11.695 0.001 -7.500 1.00 98.50 158 LEU A O 1
ATOM 1265 N N . ASP A 1 159 ? -10.327 -1.602 -8.289 1.00 98.12 159 ASP A N 1
ATOM 1266 C CA . ASP A 1 159 ? -11.349 -2.617 -8.544 1.00 98.12 159 ASP A CA 1
ATOM 1267 C C . ASP A 1 159 ? -11.786 -3.341 -7.259 1.00 98.12 159 ASP A C 1
ATOM 1269 O O . ASP A 1 159 ? -12.884 -3.894 -7.195 1.00 98.12 159 ASP A O 1
ATOM 1273 N N . GLY A 1 160 ? -10.967 -3.300 -6.204 1.00 97.81 160 GLY A N 1
ATOM 1274 C CA . GLY A 1 160 ? -11.351 -3.797 -4.886 1.00 97.81 160 GLY A CA 1
ATOM 1275 C C . GLY A 1 160 ? -10.233 -3.756 -3.849 1.00 97.81 160 GLY A C 1
ATOM 1276 O O . GLY A 1 160 ? -9.154 -3.201 -4.070 1.00 97.81 160 GLY A O 1
ATOM 1277 N N . ALA A 1 161 ? -10.499 -4.374 -2.701 1.00 98.38 161 ALA A N 1
ATOM 1278 C CA . ALA A 1 161 ? -9.517 -4.592 -1.650 1.00 98.38 161 ALA A CA 1
ATOM 1279 C C . ALA A 1 161 ? -9.726 -5.957 -0.986 1.00 98.38 161 ALA A C 1
ATOM 1281 O O . ALA A 1 161 ? -10.853 -6.344 -0.677 1.00 98.38 161 ALA A O 1
ATOM 1282 N N . VAL A 1 162 ? -8.623 -6.649 -0.721 1.00 98.06 162 VAL A N 1
ATOM 1283 C CA . VAL A 1 162 ? -8.539 -7.774 0.205 1.00 98.06 162 VAL A CA 1
ATOM 1284 C C . VAL A 1 162 ? -7.936 -7.221 1.494 1.00 98.06 162 VAL A C 1
ATOM 1286 O O . VAL A 1 162 ? -6.773 -6.815 1.534 1.00 98.06 162 VAL A O 1
ATOM 1289 N N . ALA A 1 163 ? -8.777 -7.107 2.515 1.00 97.75 163 ALA A N 1
ATOM 1290 C CA . ALA A 1 163 ? -8.462 -6.477 3.792 1.00 97.75 163 ALA A CA 1
ATOM 1291 C C . ALA A 1 163 ? -8.180 -7.526 4.876 1.00 97.75 163 ALA A C 1
ATOM 1293 O O . ALA A 1 163 ? -8.491 -8.700 4.684 1.00 97.75 163 ALA A O 1
ATOM 1294 N N . GLU A 1 164 ? -7.625 -7.092 6.011 1.00 95.31 164 GLU A N 1
ATOM 1295 C CA . GLU A 1 164 ? -7.343 -7.955 7.173 1.00 95.31 164 GLU A CA 1
ATOM 1296 C C . GLU A 1 164 ? -6.465 -9.176 6.803 1.00 95.31 164 GLU A C 1
ATOM 1298 O O . GLU A 1 164 ? -6.616 -10.277 7.328 1.00 95.31 164 GLU A O 1
ATOM 1303 N N . VAL A 1 165 ? -5.538 -8.983 5.854 1.00 95.38 165 VAL A N 1
ATOM 1304 C CA . VAL A 1 165 ? -4.723 -10.058 5.269 1.00 95.38 165 VAL A CA 1
ATOM 1305 C C . VAL A 1 165 ? -3.471 -10.350 6.090 1.00 95.38 165 VAL A C 1
ATOM 1307 O O . VAL A 1 165 ? -2.473 -9.636 6.003 1.00 95.38 165 VAL A O 1
ATOM 1310 N N . ASN A 1 166 ? -3.473 -11.467 6.810 1.00 91.75 166 ASN A N 1
ATOM 1311 C CA . ASN A 1 166 ? -2.297 -11.907 7.566 1.00 91.75 166 ASN A CA 1
ATOM 1312 C C . ASN A 1 166 ? -1.178 -12.463 6.679 1.00 91.75 166 ASN A C 1
ATOM 1314 O O . ASN A 1 166 ? -0.007 -12.170 6.923 1.00 91.75 166 ASN A O 1
ATOM 1318 N N . ASP A 1 167 ? -1.553 -13.200 5.634 1.00 95.25 167 ASP A N 1
ATOM 1319 C CA . ASP A 1 167 ? -0.644 -13.806 4.664 1.00 95.25 167 ASP A CA 1
ATOM 1320 C C . ASP A 1 167 ? -0.894 -13.210 3.275 1.00 95.25 167 ASP A C 1
ATOM 1322 O O . ASP A 1 167 ? -1.809 -13.618 2.551 1.00 95.25 167 ASP A O 1
ATOM 1326 N N . LYS A 1 168 ? -0.108 -12.186 2.926 1.00 97.00 168 LYS A N 1
ATOM 1327 C CA . LYS A 1 168 ? -0.234 -11.509 1.632 1.00 97.00 168 LYS A CA 1
ATOM 1328 C C . LYS A 1 168 ? 0.244 -12.379 0.473 1.00 97.00 168 LYS A C 1
ATOM 1330 O O . LYS A 1 168 ? -0.350 -12.296 -0.600 1.00 97.00 168 LYS A O 1
ATOM 1335 N N . GLY A 1 169 ? 1.254 -13.223 0.692 1.00 97.56 169 GLY A N 1
ATOM 1336 C CA . GLY A 1 169 ? 1.756 -14.161 -0.313 1.00 97.56 169 GLY A CA 1
ATOM 1337 C C . GLY A 1 169 ? 0.651 -15.106 -0.772 1.00 97.56 169 GLY A C 1
ATOM 1338 O O . GLY A 1 169 ? 0.329 -15.156 -1.959 1.00 97.56 169 GLY A O 1
ATOM 1339 N N . ARG A 1 170 ? -0.054 -15.735 0.176 1.00 97.56 170 ARG A N 1
ATOM 1340 C CA . ARG A 1 170 ? -1.194 -16.607 -0.138 1.00 97.56 170 ARG A CA 1
ATOM 1341 C C . ARG A 1 170 ? -2.310 -15.887 -0.900 1.00 97.56 170 ARG A C 1
ATOM 1343 O O . ARG A 1 170 ? -2.941 -16.481 -1.771 1.00 97.56 170 ARG A O 1
ATOM 1350 N N . GLN A 1 171 ? -2.589 -14.620 -0.589 1.00 97.50 171 GLN A N 1
ATOM 1351 C CA . GLN A 1 171 ? -3.592 -13.855 -1.345 1.00 97.50 171 GLN A CA 1
ATOM 1352 C C . GLN A 1 171 ? -3.123 -13.521 -2.764 1.00 97.50 171 GLN A C 1
ATOM 1354 O O . GLN A 1 171 ? -3.931 -13.569 -3.691 1.00 97.50 171 GLN A O 1
ATOM 1359 N N . ALA A 1 172 ? -1.835 -13.224 -2.953 1.00 97.12 172 ALA A N 1
ATOM 1360 C CA . ALA A 1 172 ? -1.256 -13.032 -4.278 1.00 97.12 172 ALA A CA 1
ATOM 1361 C C . ALA A 1 172 ? -1.334 -14.324 -5.110 1.00 97.12 172 ALA A C 1
ATOM 1363 O O . ALA A 1 172 ? -1.804 -14.284 -6.245 1.00 97.12 172 ALA A O 1
ATOM 1364 N N . GLU A 1 173 ? -1.000 -15.476 -4.523 1.00 96.69 173 GLU A N 1
ATOM 1365 C CA . GLU A 1 173 ? -1.146 -16.793 -5.157 1.00 96.69 173 GLU A CA 1
ATOM 1366 C C . GLU A 1 173 ? -2.598 -17.044 -5.607 1.00 96.69 173 GLU A C 1
ATOM 1368 O O . GLU A 1 173 ? -2.857 -17.385 -6.762 1.00 96.69 173 GLU A O 1
ATOM 1373 N N . LEU A 1 174 ? -3.576 -16.812 -4.723 1.00 96.12 174 LEU A N 1
ATOM 1374 C CA . LEU A 1 174 ? -4.999 -16.956 -5.053 1.00 96.12 174 LEU A CA 1
ATOM 1375 C C . LEU A 1 174 ? -5.436 -16.017 -6.189 1.00 96.12 174 LEU A C 1
ATOM 1377 O O . LEU A 1 174 ? -6.241 -16.416 -7.034 1.00 96.12 174 LEU A O 1
ATOM 1381 N N . MET A 1 175 ? -4.897 -14.795 -6.237 1.00 94.25 175 MET A N 1
ATOM 1382 C CA . MET A 1 175 ? -5.152 -13.852 -7.329 1.00 94.25 175 MET A CA 1
ATOM 1383 C C . MET A 1 175 ? -4.594 -14.354 -8.663 1.00 94.25 175 MET A C 1
ATOM 1385 O O . MET A 1 175 ? -5.297 -14.263 -9.672 1.00 94.25 175 MET A O 1
ATOM 1389 N N . VAL A 1 176 ? -3.379 -14.914 -8.678 1.00 94.00 176 VAL A N 1
ATOM 1390 C CA . VAL A 1 176 ? -2.774 -15.505 -9.884 1.00 94.00 176 VAL A CA 1
ATOM 1391 C C . VAL A 1 176 ? -3.577 -16.718 -10.353 1.00 94.00 176 VAL A C 1
ATOM 1393 O O . VAL A 1 176 ? -3.947 -16.793 -11.524 1.00 94.00 176 VAL A O 1
ATOM 1396 N N . LEU A 1 177 ? -3.930 -17.633 -9.443 1.00 93.50 177 LEU A N 1
ATOM 1397 C CA . LEU A 1 177 ? -4.744 -18.815 -9.757 1.00 93.50 177 LEU A CA 1
ATOM 1398 C C . LEU A 1 177 ? -6.125 -18.448 -10.326 1.00 93.50 177 LEU A C 1
ATOM 1400 O O . LEU A 1 177 ? -6.665 -19.180 -11.156 1.00 93.50 177 LEU A O 1
ATOM 1404 N N . GLY A 1 178 ? -6.694 -17.317 -9.901 1.00 91.31 178 GLY A N 1
ATOM 1405 C CA . GLY A 1 178 ? -7.944 -16.777 -10.443 1.00 91.31 178 GLY A CA 1
ATOM 1406 C C . GLY A 1 178 ? -7.815 -16.148 -11.836 1.00 91.31 178 GLY A C 1
ATOM 1407 O O . GLY A 1 178 ? -8.829 -15.972 -12.512 1.00 91.31 178 GLY A O 1
ATOM 1408 N N . HIS A 1 179 ? -6.595 -15.838 -12.286 1.00 88.69 179 HIS A N 1
ATOM 1409 C CA . HIS A 1 179 ? -6.313 -15.159 -13.553 1.00 88.69 179 HIS A CA 1
ATOM 1410 C C . HIS A 1 179 ? -5.189 -15.859 -14.344 1.00 88.69 179 HIS A C 1
ATOM 1412 O O . HIS A 1 179 ? -4.189 -15.226 -14.679 1.00 88.69 179 HIS A O 1
ATOM 1418 N N . PRO A 1 180 ? -5.348 -17.144 -14.719 1.00 85.38 180 PRO A N 1
ATOM 1419 C CA . PRO A 1 180 ? -4.262 -17.960 -15.280 1.00 85.38 180 PRO A CA 1
ATOM 1420 C C . PRO A 1 180 ? -3.759 -17.509 -16.663 1.00 85.38 180 PRO A C 1
ATOM 1422 O O . PRO A 1 180 ? -2.769 -18.038 -17.155 1.00 85.38 180 PRO A O 1
ATOM 1425 N N . PHE A 1 181 ? -4.450 -16.572 -17.318 1.00 87.44 181 PHE A N 1
ATOM 1426 C CA . PHE A 1 181 ? -4.075 -16.029 -18.630 1.00 87.44 181 PHE A CA 1
ATOM 1427 C C . PHE A 1 181 ? -3.321 -14.698 -18.542 1.00 87.44 181 PHE A C 1
ATOM 1429 O O . PHE A 1 181 ? -2.962 -14.125 -19.568 1.00 87.44 181 PHE A O 1
ATOM 1436 N N . VAL A 1 182 ? -3.151 -14.157 -17.337 1.00 88.25 182 VAL A N 1
ATOM 1437 C CA . VAL A 1 182 ? -2.384 -12.935 -17.122 1.00 88.25 182 VAL A CA 1
ATOM 1438 C C . VAL A 1 182 ? -0.917 -13.307 -17.023 1.00 88.25 182 VAL A C 1
ATOM 1440 O O . VAL A 1 182 ? -0.554 -14.030 -16.111 1.00 88.25 182 VAL A O 1
ATOM 1443 N N . GLU A 1 183 ? -0.085 -12.741 -17.894 1.00 85.12 183 GLU A N 1
ATOM 1444 C CA . GLU A 1 183 ? 1.366 -12.978 -17.884 1.00 85.12 183 GLU A CA 1
ATOM 1445 C C . GLU A 1 183 ? 2.148 -11.942 -17.060 1.00 85.12 183 GLU A C 1
ATOM 1447 O O . GLU A 1 183 ? 3.280 -12.205 -16.654 1.00 85.12 183 GLU A O 1
ATOM 1452 N N . HIS A 1 184 ? 1.570 -10.754 -16.839 1.00 95.25 184 HIS A N 1
ATOM 1453 C CA . HIS A 1 184 ? 2.246 -9.605 -16.232 1.00 95.25 184 HIS A CA 1
ATOM 1454 C C . HIS A 1 184 ? 1.476 -9.057 -15.029 1.00 95.25 184 HIS A C 1
ATOM 1456 O O . HIS A 1 184 ? 0.386 -8.499 -15.178 1.00 95.25 184 HIS A O 1
ATOM 1462 N N . PHE A 1 185 ? 2.088 -9.148 -13.851 1.00 97.94 185 PHE A N 1
ATOM 1463 C CA . PHE A 1 185 ? 1.583 -8.607 -12.592 1.00 97.94 185 PHE A CA 1
ATOM 1464 C C . PHE A 1 185 ? 2.440 -7.434 -12.117 1.00 97.94 185 PHE A C 1
ATOM 1466 O O . PHE A 1 185 ? 3.644 -7.375 -12.358 1.00 97.94 185 PHE A O 1
ATOM 1473 N N . GLY A 1 186 ? 1.816 -6.505 -11.405 1.00 98.12 186 GLY A N 1
ATOM 1474 C CA . GLY A 1 186 ? 2.482 -5.419 -10.704 1.00 98.12 186 GLY A CA 1
ATOM 1475 C C . GLY A 1 186 ? 2.309 -5.583 -9.203 1.00 98.12 186 GLY A C 1
ATOM 1476 O O . GLY A 1 186 ? 1.205 -5.855 -8.739 1.00 98.12 186 GLY A O 1
ATOM 1477 N N . VAL A 1 187 ? 3.375 -5.393 -8.435 1.00 98.56 187 VAL A N 1
ATOM 1478 C CA . VAL A 1 187 ? 3.314 -5.346 -6.969 1.00 98.56 187 VAL A CA 1
ATOM 1479 C C . VAL A 1 187 ? 3.944 -4.050 -6.492 1.00 98.56 187 VAL A C 1
ATOM 1481 O O . VAL A 1 187 ? 5.012 -3.660 -6.961 1.00 98.56 187 VAL A O 1
ATOM 1484 N N . SER A 1 188 ? 3.300 -3.371 -5.550 1.00 98.56 188 SER A N 1
ATOM 1485 C CA . SER A 1 188 ? 3.872 -2.201 -4.890 1.00 98.56 188 SER A CA 1
ATOM 1486 C C . SER A 1 188 ? 3.628 -2.264 -3.387 1.00 98.56 188 SER A C 1
ATOM 1488 O O . SER A 1 188 ? 2.500 -2.488 -2.943 1.00 98.56 188 SER A O 1
ATOM 1490 N N . GLY A 1 189 ? 4.700 -2.084 -2.620 1.00 97.94 189 GLY A N 1
ATOM 1491 C CA . GLY A 1 189 ? 4.712 -2.212 -1.165 1.00 97.94 189 GLY A CA 1
ATOM 1492 C C . GLY A 1 189 ? 5.992 -1.647 -0.556 1.00 97.94 189 GLY A C 1
ATOM 1493 O O . GLY A 1 189 ? 6.849 -1.134 -1.275 1.00 97.94 189 GLY A O 1
ATOM 1494 N N . ASP A 1 190 ? 6.121 -1.708 0.763 1.00 96.31 190 ASP A N 1
ATOM 1495 C CA . ASP A 1 190 ? 7.225 -1.090 1.513 1.00 96.31 190 ASP A CA 1
ATOM 1496 C C . ASP A 1 190 ? 7.807 -1.989 2.618 1.00 96.31 190 ASP A C 1
ATOM 1498 O O . ASP A 1 190 ? 8.640 -1.546 3.416 1.00 96.31 190 ASP A O 1
ATOM 1502 N N . SER A 1 191 ? 7.393 -3.258 2.665 1.00 93.75 191 SER A N 1
ATOM 1503 C CA . SER A 1 191 ? 7.727 -4.179 3.750 1.00 93.75 191 SER A CA 1
ATOM 1504 C C . SER A 1 191 ? 8.129 -5.580 3.276 1.00 93.75 191 SER A C 1
ATOM 1506 O O . SER A 1 191 ? 7.865 -5.985 2.142 1.00 93.75 191 SER A O 1
ATOM 1508 N N . ASP A 1 192 ? 8.712 -6.358 4.194 1.00 91.19 192 ASP A N 1
ATOM 1509 C CA . ASP A 1 192 ? 9.034 -7.780 3.993 1.00 91.19 192 ASP A CA 1
ATOM 1510 C C . ASP A 1 192 ? 7.774 -8.638 3.758 1.00 91.19 192 ASP A C 1
ATOM 1512 O O . ASP A 1 192 ? 7.842 -9.764 3.282 1.00 91.19 192 ASP A O 1
ATOM 1516 N N . GLU A 1 193 ? 6.590 -8.122 4.073 1.00 90.75 193 GLU A N 1
ATOM 1517 C CA . GLU A 1 193 ? 5.327 -8.835 3.866 1.00 90.75 193 GLU A CA 1
ATOM 1518 C C . GLU A 1 193 ? 4.838 -8.674 2.430 1.00 90.75 193 GLU A C 1
ATOM 1520 O O . GLU A 1 193 ? 4.164 -9.549 1.891 1.00 90.75 193 GLU A O 1
ATOM 1525 N N . ASP A 1 194 ? 5.219 -7.569 1.791 1.00 96.56 194 ASP A N 1
ATOM 1526 C CA . ASP A 1 194 ? 4.978 -7.337 0.373 1.00 96.56 194 ASP A CA 1
ATOM 1527 C C . ASP A 1 194 ? 5.980 -8.100 -0.493 1.00 96.56 194 ASP A C 1
ATOM 1529 O O . ASP A 1 194 ? 5.648 -8.482 -1.614 1.00 96.56 194 ASP A O 1
ATOM 1533 N N . VAL A 1 195 ? 7.172 -8.392 0.045 1.00 96.75 195 VAL A N 1
ATOM 1534 C CA . VAL A 1 195 ? 8.131 -9.327 -0.565 1.00 96.75 195 VAL A CA 1
ATOM 1535 C C . VAL A 1 195 ? 7.468 -10.678 -0.820 1.00 96.75 195 VAL A C 1
ATOM 1537 O O . VAL A 1 195 ? 7.581 -11.190 -1.930 1.00 96.75 195 VAL A O 1
ATOM 1540 N N . ALA A 1 196 ? 6.700 -11.201 0.142 1.00 96.81 196 ALA A N 1
ATOM 1541 C CA . ALA A 1 196 ? 5.987 -12.467 -0.022 1.00 96.81 196 ALA A CA 1
ATOM 1542 C C . ALA A 1 196 ? 5.001 -12.443 -1.207 1.00 96.81 196 ALA A C 1
ATOM 1544 O O . ALA A 1 196 ? 4.866 -13.439 -1.906 1.00 96.81 196 ALA A O 1
ATOM 1545 N N . MET A 1 197 ? 4.349 -11.307 -1.501 1.00 97.94 197 MET A N 1
ATOM 1546 C CA . MET A 1 197 ? 3.511 -11.199 -2.707 1.00 97.94 197 MET A CA 1
ATOM 1547 C C . MET A 1 197 ? 4.334 -11.343 -3.988 1.00 97.94 197 MET A C 1
ATOM 1549 O O . MET A 1 197 ? 3.896 -11.995 -4.930 1.00 97.94 197 MET A O 1
ATOM 1553 N N . VAL A 1 198 ? 5.514 -10.718 -4.038 1.00 98.00 198 VAL A N 1
ATOM 1554 C CA . VAL A 1 198 ? 6.402 -10.780 -5.207 1.00 98.00 198 VAL A CA 1
ATOM 1555 C C . VAL A 1 198 ? 6.926 -12.203 -5.406 1.00 98.00 198 VAL A C 1
ATOM 1557 O O . VAL A 1 198 ? 6.905 -12.701 -6.529 1.00 98.00 198 VAL A O 1
ATOM 1560 N N . GLU A 1 199 ? 7.371 -12.853 -4.330 1.00 97.31 199 GLU A N 1
ATOM 1561 C CA . GLU A 1 199 ? 7.955 -14.198 -4.373 1.00 97.31 199 GLU A CA 1
ATOM 1562 C C . GLU A 1 199 ? 6.937 -15.248 -4.814 1.00 97.31 199 GLU A C 1
ATOM 1564 O O . GLU A 1 199 ? 7.231 -16.019 -5.725 1.00 97.31 199 GLU A O 1
ATOM 1569 N N . GLU A 1 200 ? 5.724 -15.239 -4.257 1.00 96.88 200 GLU A N 1
ATOM 1570 C CA . GLU A 1 200 ? 4.691 -16.211 -4.636 1.00 96.88 200 GLU A CA 1
ATOM 1571 C C . GLU A 1 200 ? 4.295 -16.082 -6.114 1.00 96.88 200 GLU A C 1
ATOM 1573 O O . GLU A 1 200 ? 4.173 -17.082 -6.820 1.00 96.88 200 GLU A O 1
ATOM 1578 N N . ILE A 1 201 ? 4.185 -14.856 -6.640 1.00 96.31 201 ILE A N 1
ATOM 1579 C CA . ILE A 1 201 ? 3.911 -14.636 -8.071 1.00 96.31 201 ILE A CA 1
ATOM 1580 C C . ILE A 1 201 ? 5.066 -15.160 -8.941 1.00 96.31 201 ILE A C 1
ATOM 1582 O O . ILE A 1 201 ? 4.824 -15.770 -9.983 1.00 96.31 201 ILE A O 1
ATOM 1586 N N . GLN A 1 202 ? 6.319 -14.953 -8.519 1.00 94.69 202 GLN A N 1
ATOM 1587 C CA . GLN A 1 202 ? 7.504 -15.436 -9.241 1.00 94.69 202 GLN A CA 1
ATOM 1588 C C . GLN A 1 202 ? 7.607 -16.964 -9.243 1.00 94.69 202 GLN A C 1
ATOM 1590 O O . GLN A 1 202 ? 7.967 -17.542 -10.265 1.00 94.69 202 GLN A O 1
ATOM 1595 N N . VAL A 1 203 ? 7.271 -17.623 -8.130 1.00 94.69 203 VAL A N 1
ATOM 1596 C CA . VAL A 1 203 ? 7.245 -19.093 -8.013 1.00 94.69 203 VAL A CA 1
ATOM 1597 C C . VAL A 1 203 ? 6.247 -19.723 -8.991 1.00 94.69 203 VAL A C 1
ATOM 1599 O O . VAL A 1 203 ? 6.444 -20.851 -9.435 1.00 94.69 203 VAL A O 1
ATOM 1602 N N . MET A 1 204 ? 5.200 -18.990 -9.367 1.00 92.00 204 MET A N 1
ATOM 1603 C CA . MET A 1 204 ? 4.190 -19.413 -10.340 1.00 92.00 204 MET A CA 1
ATOM 1604 C C . MET A 1 204 ? 4.562 -19.107 -11.805 1.00 92.00 204 MET A C 1
ATOM 1606 O O . MET A 1 204 ? 3.679 -19.088 -12.669 1.00 92.00 204 MET A O 1
ATOM 1610 N N . ASP A 1 205 ? 5.843 -18.843 -12.084 1.00 89.19 205 ASP A N 1
ATOM 1611 C CA . ASP A 1 205 ? 6.390 -18.521 -13.410 1.00 89.19 205 ASP A CA 1
ATOM 1612 C C . ASP A 1 205 ? 5.707 -17.319 -14.096 1.00 89.19 205 ASP A C 1
ATOM 1614 O O . ASP A 1 205 ? 5.648 -17.231 -15.324 1.00 89.19 205 ASP A O 1
ATOM 1618 N N . GLN A 1 206 ? 5.185 -16.368 -13.311 1.00 91.00 206 GLN A N 1
ATOM 1619 C CA . GLN A 1 206 ? 4.604 -15.129 -13.832 1.00 91.00 206 GLN A CA 1
ATOM 1620 C C . GLN A 1 206 ? 5.626 -13.993 -13.859 1.00 91.00 206 GLN A C 1
ATOM 1622 O O . GLN A 1 206 ? 6.487 -13.872 -12.983 1.00 91.00 206 GLN A O 1
ATOM 1627 N N . ASN A 1 207 ? 5.502 -13.091 -14.837 1.00 93.25 207 ASN A N 1
ATOM 1628 C CA . ASN A 1 207 ? 6.332 -11.893 -14.868 1.00 93.25 207 ASN A CA 1
ATOM 1629 C C . ASN A 1 207 ? 5.771 -10.863 -13.887 1.00 93.25 207 ASN A C 1
ATOM 1631 O O . ASN A 1 207 ? 4.669 -10.348 -14.072 1.00 93.25 207 ASN A O 1
ATOM 1635 N N . VAL A 1 208 ? 6.556 -10.499 -12.879 1.00 96.12 208 VAL A N 1
ATOM 1636 C CA . VAL A 1 208 ? 6.203 -9.438 -11.932 1.00 96.12 208 VAL A CA 1
ATOM 1637 C C . VAL A 1 208 ? 7.074 -8.212 -12.167 1.00 96.12 208 VAL A C 1
ATOM 1639 O O . VAL A 1 208 ? 8.286 -8.338 -12.319 1.00 96.12 208 VAL A O 1
ATOM 1642 N N . ILE A 1 209 ? 6.476 -7.024 -12.200 1.00 97.50 209 ILE A N 1
ATOM 1643 C CA . ILE A 1 209 ? 7.183 -5.771 -11.932 1.00 97.50 209 ILE A CA 1
ATOM 1644 C C . ILE A 1 209 ? 6.902 -5.349 -10.496 1.00 97.50 209 ILE A C 1
ATOM 1646 O O . ILE A 1 209 ? 5.750 -5.273 -10.074 1.00 97.50 209 ILE A O 1
ATOM 1650 N N . SER A 1 210 ? 7.956 -5.080 -9.733 1.00 98.12 210 SER A N 1
ATOM 1651 C CA . SER A 1 210 ? 7.839 -4.788 -8.305 1.00 98.12 210 SER A CA 1
ATOM 1652 C C . SER A 1 210 ? 8.430 -3.423 -7.942 1.00 98.12 210 SER A C 1
ATOM 1654 O O . SER A 1 210 ? 9.587 -3.121 -8.244 1.00 98.12 210 SER A O 1
ATOM 1656 N N . LEU A 1 211 ? 7.620 -2.591 -7.281 1.00 98.50 211 LEU A N 1
ATOM 1657 C CA . LEU A 1 211 ? 7.975 -1.245 -6.827 1.00 98.50 211 LEU A CA 1
ATOM 1658 C C . LEU A 1 211 ? 8.072 -1.204 -5.297 1.00 98.50 211 LEU A C 1
ATOM 1660 O O . LEU A 1 211 ? 7.082 -1.412 -4.601 1.00 98.50 211 LEU A O 1
ATOM 1664 N N . TYR A 1 212 ? 9.262 -0.915 -4.779 1.00 98.12 212 TYR A N 1
ATOM 1665 C CA . TYR A 1 212 ? 9.518 -0.791 -3.349 1.00 98.12 212 TYR A CA 1
ATOM 1666 C C . TYR A 1 212 ? 9.440 0.676 -2.928 1.00 98.12 212 TYR A C 1
ATOM 1668 O O . TYR A 1 212 ? 10.283 1.487 -3.321 1.00 98.12 212 TYR A O 1
ATOM 1676 N N . SER A 1 213 ? 8.423 1.029 -2.148 1.00 97.62 213 SER A N 1
ATOM 1677 C CA . SER A 1 213 ? 8.180 2.395 -1.691 1.00 97.62 213 SER A CA 1
ATOM 1678 C C . SER A 1 213 ? 9.083 2.747 -0.512 1.00 97.62 213 SER A C 1
ATOM 1680 O O . SER A 1 213 ? 9.083 2.100 0.532 1.00 97.62 213 SER A O 1
ATOM 1682 N N . MET A 1 214 ? 9.892 3.792 -0.668 1.00 96.69 214 MET A N 1
ATOM 1683 C CA . MET A 1 214 ? 10.956 4.137 0.271 1.00 96.69 214 MET A CA 1
ATOM 1684 C C . MET A 1 214 ? 10.905 5.616 0.656 1.00 96.69 214 MET A C 1
ATOM 1686 O O . MET A 1 214 ? 10.630 6.505 -0.149 1.00 96.69 214 MET A O 1
ATOM 1690 N N . ALA A 1 215 ? 11.220 5.918 1.917 1.00 93.38 215 ALA A N 1
ATOM 1691 C CA . ALA A 1 215 ? 11.304 7.304 2.383 1.00 93.38 215 ALA A CA 1
ATOM 1692 C C . ALA A 1 215 ? 12.575 8.022 1.893 1.00 93.38 215 ALA A C 1
ATOM 1694 O O . ALA A 1 215 ? 12.582 9.244 1.760 1.00 93.38 215 ALA A O 1
ATOM 1695 N N . LYS A 1 216 ? 13.661 7.276 1.668 1.00 92.81 216 LYS A N 1
ATOM 1696 C CA . LYS A 1 216 ? 14.957 7.789 1.215 1.00 92.81 216 LYS A CA 1
ATOM 1697 C C . LYS A 1 216 ? 15.598 6.789 0.253 1.00 92.81 216 LYS A C 1
ATOM 1699 O O . LYS A 1 216 ? 15.357 5.593 0.426 1.00 92.81 216 LYS A O 1
ATOM 1704 N N . PRO A 1 217 ? 16.424 7.252 -0.699 1.00 91.44 217 PRO A N 1
ATOM 1705 C CA . PRO A 1 217 ? 17.220 6.354 -1.525 1.00 91.44 217 PRO A CA 1
ATOM 1706 C C . PRO A 1 217 ? 18.128 5.488 -0.643 1.00 91.44 217 PRO A C 1
ATOM 1708 O O . PRO A 1 217 ? 18.697 5.978 0.336 1.00 91.44 217 PRO A O 1
ATOM 1711 N N . GLY A 1 218 ? 18.265 4.210 -0.980 1.00 90.2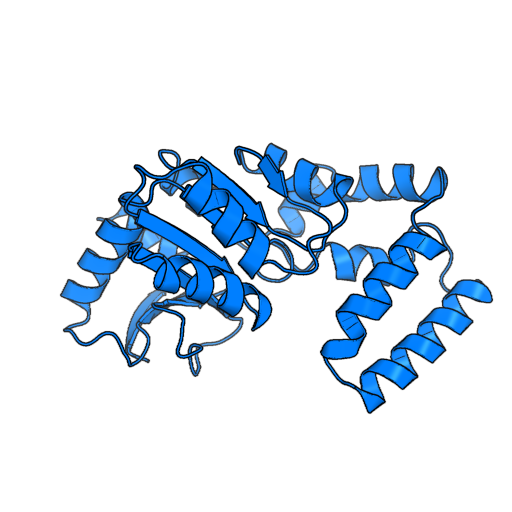5 218 GLY A N 1
ATOM 1712 C CA . GLY A 1 218 ? 19.043 3.255 -0.199 1.00 90.25 218 GLY A CA 1
ATOM 1713 C C . GLY A 1 218 ? 19.072 1.881 -0.852 1.00 90.25 218 GLY A C 1
ATOM 1714 O O . GLY A 1 218 ? 18.805 1.745 -2.047 1.00 90.25 218 GLY A O 1
ATOM 1715 N N . ASP A 1 219 ? 19.386 0.862 -0.060 1.00 89.12 219 ASP A N 1
ATOM 1716 C CA . ASP A 1 219 ? 19.353 -0.514 -0.538 1.00 89.12 219 ASP A CA 1
ATOM 1717 C C . ASP A 1 219 ? 17.902 -0.950 -0.760 1.00 89.12 219 ASP A C 1
ATOM 1719 O O . ASP A 1 219 ? 17.101 -1.048 0.170 1.00 89.12 219 ASP A O 1
ATOM 1723 N N . ILE A 1 220 ? 17.568 -1.166 -2.030 1.00 94.81 220 ILE A N 1
ATOM 1724 C CA . ILE A 1 220 ? 16.293 -1.743 -2.448 1.00 94.81 220 ILE A CA 1
ATOM 1725 C C . ILE A 1 220 ? 16.316 -3.219 -2.051 1.00 94.81 220 ILE A C 1
ATOM 1727 O O . ILE A 1 220 ? 17.317 -3.899 -2.300 1.00 94.81 220 ILE A O 1
ATOM 1731 N N . HIS A 1 221 ? 15.228 -3.710 -1.453 1.00 94.81 221 HIS A N 1
ATOM 1732 C CA . HIS A 1 221 ? 15.114 -5.121 -1.089 1.00 94.81 221 HIS A CA 1
ATOM 1733 C C . HIS A 1 221 ? 15.398 -6.009 -2.321 1.00 94.81 221 HIS A C 1
ATOM 1735 O O . HIS A 1 221 ? 14.875 -5.717 -3.398 1.00 94.81 221 HIS A O 1
ATOM 1741 N N . PRO A 1 222 ? 16.210 -7.080 -2.211 1.00 94.44 222 PRO A N 1
ATOM 1742 C CA . PRO A 1 222 ? 16.699 -7.842 -3.368 1.00 94.44 222 PRO A CA 1
ATOM 1743 C C . PRO A 1 222 ? 15.593 -8.452 -4.241 1.00 94.44 222 PRO A C 1
ATOM 1745 O O . PRO A 1 222 ? 15.782 -8.621 -5.445 1.00 94.44 222 PRO A O 1
ATOM 1748 N N . THR A 1 223 ? 14.428 -8.745 -3.663 1.00 96.06 223 THR A N 1
ATOM 1749 C CA . THR A 1 223 ? 13.260 -9.251 -4.399 1.00 96.06 223 THR A CA 1
ATOM 1750 C C . THR A 1 223 ? 12.636 -8.184 -5.309 1.00 96.06 223 THR A C 1
ATOM 1752 O O . THR A 1 223 ? 12.119 -8.514 -6.377 1.00 96.06 223 THR A O 1
ATOM 1755 N N . PHE A 1 224 ? 12.749 -6.897 -4.967 1.00 97.38 224 PHE A N 1
ATOM 1756 C CA . PHE A 1 224 ? 12.134 -5.807 -5.724 1.00 97.38 224 PHE A CA 1
ATOM 1757 C C . PHE A 1 224 ? 12.970 -5.356 -6.935 1.00 97.38 224 PHE A C 1
ATOM 1759 O O . PHE A 1 224 ? 14.206 -5.354 -6.923 1.00 97.38 224 PHE A O 1
ATOM 1766 N N . ASP A 1 225 ? 12.287 -4.973 -8.011 1.00 96.88 225 ASP A N 1
ATOM 1767 C CA . ASP A 1 225 ? 12.898 -4.497 -9.254 1.00 96.88 225 ASP A CA 1
ATOM 1768 C C . ASP A 1 225 ? 13.331 -3.039 -9.150 1.00 96.88 225 ASP A C 1
ATOM 1770 O O . ASP A 1 225 ? 14.468 -2.695 -9.483 1.00 96.88 225 ASP A O 1
ATOM 1774 N N . TYR A 1 226 ? 12.440 -2.187 -8.645 1.00 98.06 226 TYR A N 1
ATOM 1775 C CA . TYR A 1 226 ? 12.668 -0.752 -8.560 1.00 98.06 226 TYR A CA 1
ATOM 1776 C C . TYR A 1 226 ? 12.371 -0.237 -7.160 1.00 98.06 226 TYR A C 1
ATOM 1778 O O . TYR A 1 226 ? 11.423 -0.664 -6.510 1.00 98.06 226 TYR A O 1
ATOM 1786 N N . GLY A 1 227 ? 13.175 0.719 -6.713 1.00 98.00 227 GLY A N 1
ATOM 1787 C CA . GLY A 1 227 ? 12.864 1.572 -5.578 1.00 98.00 227 GLY A CA 1
ATOM 1788 C C . GLY A 1 227 ? 12.207 2.850 -6.076 1.00 98.00 227 GLY A C 1
ATOM 1789 O O . GLY A 1 227 ? 12.665 3.444 -7.056 1.00 98.00 227 GLY A O 1
ATOM 1790 N N . VAL A 1 228 ? 11.161 3.285 -5.390 1.00 98.25 228 VAL A N 1
ATOM 1791 C CA . VAL A 1 228 ? 10.474 4.549 -5.660 1.00 98.25 228 VAL A CA 1
ATOM 1792 C C . VAL A 1 228 ? 10.347 5.335 -4.366 1.00 98.25 228 VAL A C 1
ATOM 1794 O O . VAL A 1 228 ? 10.156 4.764 -3.292 1.00 98.25 228 VAL A O 1
ATOM 1797 N N . SER A 1 229 ? 10.449 6.657 -4.435 1.00 97.94 229 SER A N 1
ATOM 1798 C CA . SER A 1 229 ? 10.110 7.483 -3.277 1.00 97.94 229 SER A CA 1
ATOM 1799 C C . SER A 1 229 ? 8.626 7.387 -2.941 1.00 97.94 229 SER A C 1
ATOM 1801 O O . SER A 1 229 ? 7.793 7.274 -3.833 1.00 97.94 229 SER A O 1
ATOM 1803 N N . LYS A 1 230 ? 8.279 7.574 -1.663 1.00 97.44 230 LYS A N 1
ATOM 1804 C CA . LYS A 1 230 ? 6.875 7.703 -1.230 1.00 97.44 230 LYS A CA 1
ATOM 1805 C C . LYS A 1 230 ? 6.112 8.801 -1.987 1.00 97.44 230 LYS A C 1
ATOM 1807 O O . LYS A 1 230 ? 4.928 8.653 -2.246 1.00 97.44 230 LYS A O 1
ATOM 1812 N N . ASP A 1 231 ? 6.778 9.893 -2.366 1.00 97.88 231 ASP A N 1
ATOM 1813 C CA . ASP A 1 231 ? 6.251 10.826 -3.369 1.00 97.88 231 ASP A CA 1
ATOM 1814 C C . ASP A 1 231 ? 6.436 10.222 -4.769 1.00 97.88 231 ASP A C 1
ATOM 1816 O O . ASP A 1 231 ? 7.569 10.069 -5.214 1.00 97.88 231 ASP A O 1
ATOM 1820 N N . LEU A 1 232 ? 5.358 9.893 -5.479 1.00 98.25 232 LEU A N 1
ATOM 1821 C CA . LEU A 1 232 ? 5.422 9.232 -6.789 1.00 98.25 232 LEU A CA 1
ATOM 1822 C C . LEU A 1 232 ? 5.534 10.202 -7.978 1.00 98.25 232 LEU A C 1
ATOM 1824 O O . LEU A 1 232 ? 5.408 9.770 -9.122 1.00 98.25 232 LEU A O 1
ATOM 1828 N N . THR A 1 233 ? 5.773 11.497 -7.750 1.00 98.44 233 THR A N 1
ATOM 1829 C CA . THR A 1 233 ? 5.825 12.511 -8.822 1.00 98.44 233 THR A CA 1
ATOM 1830 C C . THR A 1 233 ? 6.833 12.162 -9.924 1.00 98.44 233 THR A C 1
ATOM 1832 O O . THR A 1 233 ? 6.498 12.250 -11.102 1.00 98.44 233 THR A O 1
ATOM 1835 N N . ALA A 1 234 ? 8.035 11.702 -9.569 1.00 98.12 234 ALA A N 1
ATOM 1836 C CA . ALA A 1 234 ? 9.070 11.285 -10.514 1.00 98.12 234 ALA A CA 1
ATOM 1837 C C . ALA A 1 234 ? 8.632 10.087 -11.371 1.00 98.12 234 ALA A C 1
ATOM 1839 O O . ALA A 1 234 ? 8.830 10.092 -12.583 1.00 98.12 234 ALA A O 1
ATOM 1840 N N . LEU A 1 235 ? 7.997 9.080 -10.761 1.00 98.31 235 LEU A N 1
ATOM 1841 C CA . LEU A 1 235 ? 7.470 7.921 -11.486 1.00 98.31 235 LEU A CA 1
ATOM 1842 C C . LEU A 1 235 ? 6.357 8.337 -12.453 1.00 98.31 235 LEU A C 1
ATOM 1844 O O . LEU A 1 235 ? 6.369 7.947 -13.615 1.00 98.31 235 LEU A O 1
ATOM 1848 N N . VAL A 1 236 ? 5.412 9.152 -11.986 1.00 98.44 236 VAL A N 1
ATOM 1849 C CA . VAL A 1 236 ? 4.308 9.658 -12.811 1.00 98.44 236 VAL A CA 1
ATOM 1850 C C . VAL A 1 236 ? 4.831 10.453 -14.007 1.00 98.44 236 VAL A C 1
ATOM 1852 O O . VAL A 1 236 ? 4.336 10.275 -15.117 1.00 98.44 236 VAL A O 1
ATOM 1855 N N . GLU A 1 237 ? 5.843 11.296 -13.804 1.00 98.12 237 GLU A N 1
ATOM 1856 C CA . GLU A 1 237 ? 6.455 12.079 -14.880 1.00 98.12 237 GLU A CA 1
ATOM 1857 C C . GLU A 1 237 ? 7.091 11.178 -15.950 1.00 98.12 237 GLU A C 1
ATOM 1859 O O . GLU A 1 237 ? 6.873 11.387 -17.145 1.00 98.12 237 GLU A O 1
ATOM 1864 N N . LEU A 1 238 ? 7.808 10.122 -15.539 1.00 97.12 238 LEU A N 1
ATOM 1865 C CA . LEU A 1 238 ? 8.366 9.139 -16.474 1.00 97.12 238 LEU A CA 1
ATOM 1866 C C . LEU A 1 238 ? 7.275 8.459 -17.312 1.00 97.12 238 LEU A C 1
ATOM 1868 O O . LEU A 1 238 ? 7.447 8.311 -18.521 1.00 97.12 238 LEU A O 1
ATOM 1872 N N . LEU A 1 239 ? 6.156 8.075 -16.688 1.00 97.38 239 LEU A N 1
ATOM 1873 C CA . LEU A 1 239 ? 5.043 7.391 -17.359 1.00 97.38 239 LEU A CA 1
ATOM 1874 C C . LEU A 1 239 ? 4.285 8.287 -18.347 1.00 97.38 239 LEU A C 1
ATOM 1876 O O . LEU A 1 239 ? 3.702 7.777 -19.304 1.00 97.38 239 LEU A O 1
ATOM 1880 N N . ARG A 1 240 ? 4.265 9.604 -18.118 1.00 97.06 240 ARG A N 1
ATOM 1881 C CA . ARG A 1 240 ? 3.581 10.577 -18.986 1.00 97.06 240 ARG A CA 1
ATOM 1882 C C . ARG A 1 240 ? 4.407 10.980 -20.198 1.00 97.06 240 ARG A C 1
ATOM 1884 O O . ARG A 1 240 ? 3.837 11.247 -21.252 1.00 97.06 240 ARG A O 1
ATOM 1891 N N . ASN A 1 241 ? 5.725 11.029 -20.040 1.00 94.00 241 ASN A N 1
ATOM 1892 C CA . ASN A 1 241 ? 6.636 11.537 -21.064 1.00 94.00 241 ASN A CA 1
ATOM 1893 C C . ASN A 1 241 ? 7.199 10.453 -22.000 1.00 94.00 241 ASN A C 1
ATOM 1895 O O . ASN A 1 241 ? 7.947 10.791 -22.917 1.00 94.00 241 ASN A O 1
ATOM 1899 N N . ASN A 1 242 ? 6.848 9.182 -21.786 1.00 89.44 242 ASN A N 1
ATOM 1900 C CA . ASN A 1 242 ? 7.272 8.026 -22.588 1.00 89.44 242 ASN A CA 1
ATOM 1901 C C . ASN A 1 242 ? 6.074 7.130 -22.894 1.00 89.44 242 ASN A C 1
ATOM 1903 O O . ASN A 1 242 ? 5.996 6.560 -23.999 1.00 89.44 242 ASN A O 1
#

Radius of gyration: 18.45 Å; Cα contacts (8 Å, |Δi|>4): 421; chains: 1; bounding box: 43×37×54 Å

Nearest PDB structures (foldseek):
  2p11-assembly1_A  TM=5.979E-01  e=4.967E-06  Paraburkholderia xenovorans LB400
  2p11-assembly1_B  TM=5.988E-01  e=7.505E-06  Paraburkholderia xenovorans LB400
  4hgr-assembly1_D  TM=6.762E-01  e=4.375E-03  Bacteroides thetaiotaomicron VPI-5482
  3e81-assembly1_A  TM=6.742E-01  e=1.341E-02  Bacteroides thetaiotaomicron
  8deb-assembly1_A  TM=6.218E-01  e=3.865E-01  Bacteroides fragilis

pLDDT: mean 95.4, std 3.5, range [77.5, 98.69]

Secondary structure (DSSP, 8-state):
-EEEEEETTEEEEE-TT--S-HHHHHHHHHHHHHH-SEEEE-TBTTTBS-HHHHHHHTTTTS-TT-HHHHHHHHHHHHHHHHHTTHHHHHHHHHHIIIIITSHHHHHHHHHHTSHHHHHHHBPTTHHHHHHHTTTSEEEEE-SS-HHHHHHHHHHHT-SEEE-S-S-HHHHHHHHHHH-TT--EEEEEESSHHHHHHHHHHHHTT-EEEEEEEESSS----TT-SEEEESS-HHHHHHHHH-

Mean predicted aligned error: 3.26 Å

Foldseek 3Di:
DAWQWDDPNWTKGFAPVDDDDSVVVLVVLLCQLQLAAEEEEADDLQFFVGPLVVCLVCQQQHDPPDPVNVVLVVVLVVCCVVPNPVSVLVSSVCSCVPRCPDPRNVVVVVVCLPLVNRVVGGAACSLLSLVLNVNHAYEYEYLADQSNRQSNCVSSVHPYYDYNHPQSLVVLL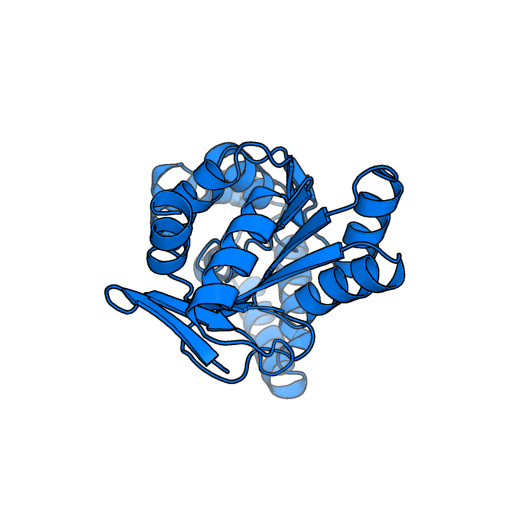VVCVVPVPGQHYEYEDADPSSLSSLVSCVVVVHHYAYEHEDCDDDNDDPSHGMYTYSNCPGVSVSNVVD